Protein AF-A0A1V9Y2M0-F1 (afdb_monomer_lite)

Sequence (210 aa):
MESVFVVHRHSVRAPTYFPERDPFFHCQAYPRGAGYLTTKGIRACEPVVFVRSSESPRCHETAQAILAALFNTQESISPVPVYGPPPGFDTFVSLEGYNKDINIELRKHFQDPVTQPNTLNAKTLGDVMETVKNAMVVPATSEYEAFTFLDGMISNIYEGFSLPDFWTQNERILTEVYQECYTLVIEQYRPYYAGYLLRNMGERMKQVVN

Foldseek 3Di:
DPDDDDDDDQFAFAAQDDPPDDPPRPQVQAPPGHPGHRPVSCVVVPPPDAAEFEQDPVRVVVSQVVVCVVPPDPVDGDDDDYDYDHPQPGQQPHCVVVPDDLLVLLVVQQAPADDDDAPQPDGGLVSVLVVLVVVVVDPDDGSVNSLVVLVVQVVCVVVVHDDDPNCVRGVVSSVVSNVVSVVSVCVSCVVSNVVVVVVVVVVVVVVVVD

pLDDT: mean 81.9, std 13.58, range [27.25, 97.56]

Structure (mmCIF, N/CA/C/O backbone):
data_AF-A0A1V9Y2M0-F1
#
_entry.id   AF-A0A1V9Y2M0-F1
#
loop_
_atom_site.group_PDB
_atom_site.id
_atom_site.type_symbol
_atom_site.label_atom_id
_atom_site.label_alt_id
_atom_site.label_comp_id
_atom_site.label_asym_id
_atom_site.label_entity_id
_atom_site.label_seq_id
_atom_site.pdbx_PDB_ins_code
_atom_site.Cartn_x
_atom_site.Cartn_y
_atom_site.Cartn_z
_atom_site.occupancy
_atom_site.B_iso_or_equiv
_atom_site.auth_seq_id
_atom_site.auth_comp_id
_atom_site.auth_asym_id
_atom_site.auth_atom_id
_atom_site.pdbx_PDB_model_num
ATOM 1 N N . MET A 1 1 ? -5.024 -22.574 -35.630 1.00 43.16 1 MET A N 1
ATOM 2 C CA . MET A 1 1 ? -3.570 -22.438 -35.869 1.00 43.16 1 MET A CA 1
ATOM 3 C C . MET A 1 1 ? -2.910 -22.989 -34.616 1.00 43.16 1 MET A C 1
ATOM 5 O O . MET A 1 1 ? -3.151 -22.426 -33.562 1.00 43.16 1 MET A O 1
ATOM 9 N N . GLU A 1 2 ? -2.254 -24.150 -34.696 1.00 32.47 2 GLU A N 1
ATOM 10 C CA . GLU A 1 2 ? -2.088 -25.062 -33.539 1.00 32.47 2 GLU A CA 1
ATOM 11 C C . GLU A 1 2 ? -0.709 -25.032 -32.852 1.00 32.47 2 GLU A C 1
ATOM 13 O O . GLU A 1 2 ? -0.486 -25.777 -31.909 1.00 32.47 2 GLU A O 1
ATOM 18 N N . SER A 1 3 ? 0.229 -24.184 -33.278 1.00 28.05 3 SER A N 1
ATOM 19 C CA . SER A 1 3 ? 1.383 -23.734 -32.468 1.00 28.05 3 SER A CA 1
ATOM 20 C C . SER A 1 3 ? 2.300 -22.830 -33.293 1.00 28.05 3 SER A C 1
ATOM 22 O O . SER A 1 3 ? 2.361 -22.935 -34.519 1.00 28.05 3 SER A O 1
ATOM 24 N N . VAL A 1 4 ? 3.029 -21.940 -32.611 1.00 31.36 4 VAL A N 1
ATOM 25 C CA . VAL A 1 4 ? 4.135 -21.160 -33.181 1.00 31.36 4 VAL A CA 1
ATOM 26 C C . VAL A 1 4 ? 5.331 -21.265 -32.242 1.00 31.36 4 VAL A C 1
ATOM 28 O O . VAL A 1 4 ? 5.239 -20.930 -31.065 1.00 31.36 4 VAL A O 1
ATOM 31 N N . PHE A 1 5 ? 6.466 -21.694 -32.787 1.00 27.25 5 PHE A N 1
ATOM 32 C CA . PHE A 1 5 ? 7.759 -21.662 -32.114 1.00 27.25 5 PHE A CA 1
ATOM 33 C C . PHE A 1 5 ? 8.571 -20.494 -32.668 1.00 27.25 5 PHE A C 1
ATOM 35 O O . PHE A 1 5 ? 8.751 -20.385 -33.881 1.00 27.25 5 PHE A O 1
ATOM 42 N N . VAL A 1 6 ? 9.079 -19.630 -31.787 1.00 34.84 6 VAL A N 1
ATOM 43 C CA . VAL A 1 6 ? 9.947 -18.512 -32.175 1.00 34.84 6 VAL A CA 1
ATOM 44 C C . VAL A 1 6 ? 11.357 -18.780 -31.671 1.00 34.84 6 VAL A C 1
ATOM 46 O O . VAL A 1 6 ? 11.629 -18.732 -30.475 1.00 34.84 6 VAL A O 1
ATOM 49 N N . VAL A 1 7 ? 12.269 -19.037 -32.606 1.00 35.22 7 VAL A N 1
ATOM 50 C CA . VAL A 1 7 ? 13.711 -19.061 -32.354 1.00 35.22 7 VAL A CA 1
ATOM 51 C C . VAL A 1 7 ? 14.273 -17.744 -32.862 1.00 35.22 7 VAL A C 1
ATOM 53 O O . VAL A 1 7 ? 14.176 -17.445 -34.051 1.00 35.22 7 VAL A O 1
ATOM 56 N N . HIS A 1 8 ? 14.867 -16.949 -31.976 1.00 42.47 8 HIS A N 1
ATOM 57 C CA . HIS A 1 8 ? 15.505 -15.697 -32.362 1.00 42.47 8 HIS A CA 1
ATOM 58 C C . HIS A 1 8 ? 16.943 -15.627 -31.852 1.00 42.47 8 HIS A C 1
ATOM 60 O O . HIS A 1 8 ? 17.313 -16.200 -30.828 1.00 42.47 8 HIS A O 1
ATOM 66 N N . ARG A 1 9 ? 17.774 -14.887 -32.585 1.00 45.72 9 ARG A N 1
ATOM 67 C CA . ARG A 1 9 ? 19.123 -14.534 -32.147 1.00 45.72 9 ARG A CA 1
ATOM 68 C C . ARG A 1 9 ? 19.040 -13.372 -31.156 1.00 45.72 9 ARG A C 1
ATOM 70 O O . ARG A 1 9 ? 18.113 -12.564 -31.211 1.00 45.72 9 ARG A O 1
ATOM 77 N N . HIS A 1 10 ? 20.024 -13.260 -30.267 1.00 55.25 10 HIS A N 1
ATOM 78 C CA . HIS A 1 10 ? 20.210 -12.050 -29.467 1.00 55.25 10 HIS A CA 1
ATOM 79 C C . HIS A 1 10 ? 20.270 -10.805 -30.380 1.00 55.25 10 HIS A C 1
ATOM 81 O O . HIS A 1 10 ? 20.791 -10.866 -31.499 1.00 55.25 10 HIS A O 1
ATOM 87 N N . SER A 1 11 ? 19.777 -9.665 -29.901 1.00 74.75 11 SER A N 1
ATOM 88 C CA . SER A 1 11 ? 19.854 -8.399 -30.638 1.00 74.75 11 SER A CA 1
ATOM 89 C C . SER A 1 11 ? 21.273 -7.809 -30.620 1.00 74.75 11 SER A C 1
ATOM 91 O O . SER A 1 11 ? 22.252 -8.475 -30.258 1.00 74.75 11 SER A O 1
ATOM 93 N N . VAL A 1 12 ? 21.407 -6.568 -31.085 1.00 87.94 12 VAL A N 1
ATOM 94 C CA . VAL A 1 12 ? 22.683 -5.875 -31.263 1.00 87.94 12 VAL A CA 1
ATOM 95 C C . VAL A 1 12 ? 23.426 -5.783 -29.931 1.00 87.94 12 VAL A C 1
ATOM 97 O O . VAL A 1 12 ? 22.951 -5.199 -28.959 1.00 87.94 12 VAL A O 1
ATOM 100 N N . ARG A 1 13 ? 24.641 -6.317 -29.903 1.00 88.88 13 ARG A N 1
ATOM 101 C CA . ARG A 1 13 ? 25.528 -6.311 -28.739 1.00 88.88 13 ARG A CA 1
ATOM 102 C C . ARG A 1 13 ? 26.862 -5.667 -29.068 1.00 88.88 13 ARG A C 1
ATOM 104 O O . ARG A 1 13 ? 27.227 -5.567 -30.238 1.00 88.88 13 ARG A O 1
ATOM 111 N N . ALA A 1 14 ? 27.564 -5.232 -28.032 1.00 91.00 14 ALA A N 1
ATOM 112 C CA . ALA A 1 14 ? 28.952 -4.827 -28.130 1.00 91.00 14 ALA A CA 1
ATOM 113 C C . ALA A 1 14 ? 29.817 -6.011 -28.613 1.00 91.00 14 ALA A C 1
ATOM 115 O O . ALA A 1 14 ? 29.468 -7.173 -28.348 1.00 91.00 14 ALA A O 1
ATOM 116 N N . PRO A 1 15 ? 30.953 -5.747 -29.286 1.00 91.50 15 PRO A N 1
ATOM 117 C CA . PRO A 1 15 ? 31.957 -6.767 -29.588 1.00 91.50 15 PRO A CA 1
ATOM 118 C C . PRO A 1 15 ? 32.305 -7.605 -28.350 1.00 91.50 15 PRO A C 1
ATOM 120 O O . PRO A 1 15 ? 32.326 -7.086 -27.238 1.00 91.50 15 PRO A O 1
ATOM 123 N N . THR A 1 16 ? 32.564 -8.906 -28.514 1.00 91.44 16 THR A N 1
ATOM 124 C CA . THR A 1 16 ? 32.974 -9.799 -27.402 1.00 91.44 16 THR A CA 1
ATOM 125 C C . THR A 1 16 ? 34.366 -9.500 -26.868 1.00 91.44 16 THR A C 1
ATOM 127 O O . THR A 1 16 ? 34.709 -9.955 -25.785 1.00 91.44 16 THR A O 1
ATOM 130 N N . TYR A 1 17 ? 35.170 -8.786 -27.645 1.00 91.00 17 TYR A N 1
ATOM 131 C CA . TYR A 1 17 ? 36.561 -8.496 -27.360 1.00 91.00 17 TYR A CA 1
ATOM 132 C C . TYR A 1 17 ? 36.911 -7.131 -27.954 1.00 91.00 17 TYR A C 1
ATOM 134 O O . TYR A 1 17 ? 36.464 -6.805 -29.056 1.00 91.00 17 TYR A O 1
ATOM 142 N N . PHE A 1 18 ? 37.702 -6.355 -27.216 1.00 86.31 18 PHE A N 1
ATOM 143 C CA . PHE A 1 18 ? 38.261 -5.080 -27.651 1.00 86.31 18 PHE A CA 1
ATOM 144 C C . PHE A 1 18 ? 39.791 -5.204 -27.625 1.00 86.31 18 PHE A C 1
ATOM 146 O O . PHE A 1 18 ? 40.343 -5.393 -26.540 1.00 86.31 18 PHE A O 1
ATOM 153 N N . PRO A 1 19 ? 40.492 -5.127 -28.769 1.00 88.81 19 PRO A N 1
ATOM 154 C CA . PRO A 1 19 ? 41.951 -5.146 -28.774 1.00 88.81 19 PRO A CA 1
ATOM 155 C C . PRO A 1 19 ? 42.511 -3.872 -28.126 1.00 88.81 19 PRO A C 1
ATOM 157 O O . PRO A 1 19 ? 42.051 -2.773 -28.425 1.00 88.81 19 PRO A O 1
ATOM 160 N N . GLU A 1 20 ? 43.537 -4.001 -27.279 1.00 79.75 20 GLU A N 1
ATOM 161 C CA . GLU A 1 20 ? 44.074 -2.906 -26.444 1.00 79.75 20 GLU A CA 1
ATOM 162 C C . GLU A 1 20 ? 44.632 -1.696 -27.223 1.00 79.75 20 GLU A C 1
ATOM 164 O O . GLU A 1 20 ? 44.930 -0.664 -26.625 1.00 79.75 20 GLU A O 1
ATOM 169 N N . ARG A 1 21 ? 44.807 -1.801 -28.548 1.00 82.94 21 ARG A N 1
ATOM 170 C CA . ARG A 1 21 ? 45.421 -0.760 -29.395 1.00 82.94 21 ARG A CA 1
ATOM 171 C C . ARG A 1 21 ? 44.726 -0.555 -30.742 1.00 82.94 21 ARG A C 1
ATOM 173 O O . ARG A 1 21 ? 45.332 -0.003 -31.657 1.00 82.94 21 ARG A O 1
ATOM 180 N N . ASP A 1 22 ? 43.489 -1.018 -30.892 1.00 75.06 22 ASP A N 1
ATOM 181 C CA . ASP A 1 22 ? 42.769 -0.864 -32.156 1.00 75.06 22 ASP A CA 1
ATOM 182 C C . ASP A 1 22 ? 42.054 0.502 -32.224 1.00 75.06 22 ASP A C 1
ATOM 184 O O . ASP A 1 22 ? 41.227 0.796 -31.355 1.00 75.06 22 ASP A O 1
ATOM 188 N N . PRO A 1 23 ? 42.344 1.354 -33.228 1.00 81.81 23 PRO A N 1
ATOM 189 C CA . PRO A 1 23 ? 41.771 2.698 -33.313 1.00 81.81 23 PRO A CA 1
ATOM 190 C C . PRO A 1 23 ? 40.299 2.719 -33.760 1.00 81.81 23 PRO A C 1
ATOM 192 O O . PRO A 1 23 ? 39.659 3.767 -33.690 1.00 81.81 23 PRO A O 1
ATOM 195 N N . PHE A 1 24 ? 39.752 1.593 -34.221 1.00 81.88 24 PHE A N 1
ATOM 196 C CA . PHE A 1 24 ? 38.393 1.484 -34.754 1.00 81.88 24 PHE A CA 1
ATOM 197 C C . PHE A 1 24 ? 37.385 0.958 -33.724 1.00 81.88 24 PHE A C 1
ATOM 199 O O . PHE A 1 24 ? 36.175 1.128 -33.889 1.00 81.88 24 PHE A O 1
ATOM 206 N N . PHE A 1 25 ? 37.850 0.336 -32.638 1.00 77.88 25 PHE A N 1
ATOM 207 C CA . PHE A 1 25 ? 36.978 -0.190 -31.592 1.00 77.88 25 PHE A CA 1
ATOM 208 C C . PHE A 1 25 ? 36.756 0.826 -30.466 1.00 77.88 25 PHE A C 1
ATOM 210 O O . PHE A 1 25 ? 37.535 0.954 -29.526 1.00 77.88 25 PHE A O 1
ATOM 217 N N . HIS A 1 26 ? 35.621 1.523 -30.527 1.00 81.56 26 HIS A N 1
ATOM 218 C CA . HIS A 1 26 ? 35.217 2.510 -29.523 1.00 81.56 26 HIS A CA 1
ATOM 219 C C . HIS A 1 26 ? 34.678 1.850 -28.243 1.00 81.56 26 HIS A C 1
ATOM 221 O O . HIS A 1 26 ? 33.476 1.874 -27.985 1.00 81.56 26 HIS A O 1
ATOM 227 N N . CYS A 1 27 ? 35.549 1.256 -27.424 1.00 79.81 27 CYS A N 1
ATOM 228 C CA . CYS A 1 27 ? 35.156 0.584 -26.176 1.00 79.81 27 CYS A CA 1
ATOM 229 C C . CYS A 1 27 ? 34.327 1.490 -25.241 1.00 79.81 27 CYS A C 1
ATOM 231 O O . CYS A 1 27 ? 33.348 1.038 -24.650 1.00 79.81 27 CYS A O 1
ATOM 233 N N . GLN A 1 28 ? 34.639 2.789 -25.199 1.00 82.56 28 GLN A N 1
ATOM 234 C CA . GLN A 1 28 ? 33.920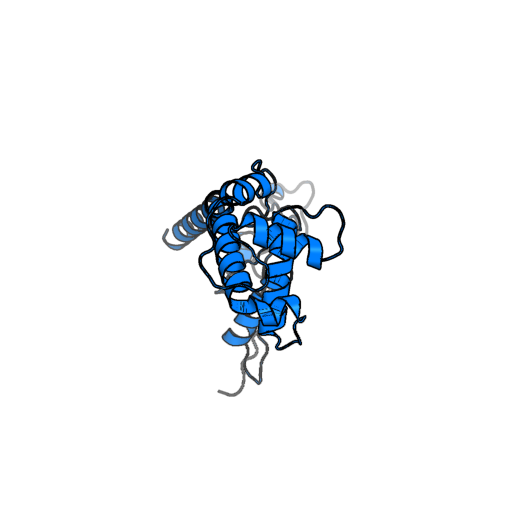 3.798 -24.409 1.00 82.56 28 GLN A CA 1
ATOM 235 C C . GLN A 1 28 ? 32.474 4.036 -24.878 1.00 82.56 28 GLN A C 1
ATOM 237 O O . GLN A 1 28 ? 31.640 4.477 -24.092 1.00 82.56 28 GLN A O 1
ATOM 242 N N . ALA A 1 29 ? 32.145 3.713 -26.134 1.00 81.88 29 ALA A N 1
ATOM 243 C CA . ALA A 1 29 ? 30.786 3.834 -26.665 1.00 81.88 29 ALA A CA 1
ATOM 244 C C . ALA A 1 29 ? 29.847 2.711 -26.176 1.00 81.88 29 ALA A C 1
ATOM 246 O O . ALA A 1 29 ? 28.642 2.754 -26.430 1.00 81.88 29 ALA A O 1
ATOM 247 N N . TYR A 1 30 ? 30.379 1.707 -25.469 1.00 83.81 30 TYR A N 1
ATOM 248 C CA . TYR A 1 30 ? 29.635 0.570 -24.933 1.00 83.81 30 TYR A CA 1
ATOM 249 C C . TYR A 1 30 ? 29.707 0.566 -23.399 1.00 83.81 30 TYR A C 1
ATOM 251 O O . TYR A 1 30 ? 30.482 -0.196 -22.823 1.00 83.81 30 TYR A O 1
ATOM 259 N N . PRO A 1 31 ? 28.878 1.365 -22.701 1.00 79.00 31 PRO A N 1
ATOM 260 C CA . PRO A 1 31 ? 28.984 1.566 -21.249 1.00 79.00 31 PRO A CA 1
ATOM 261 C C . PRO A 1 31 ? 28.745 0.296 -20.419 1.00 79.00 31 PRO A C 1
ATOM 263 O O . PRO A 1 31 ? 29.099 0.244 -19.248 1.00 79.00 31 PRO A O 1
ATOM 266 N N . ARG A 1 32 ? 28.153 -0.744 -21.021 1.00 78.12 32 ARG A N 1
ATOM 267 C CA . ARG A 1 32 ? 27.930 -2.055 -20.391 1.00 78.12 32 ARG A CA 1
ATOM 268 C C . ARG A 1 32 ? 29.083 -3.041 -20.602 1.00 78.12 32 ARG A C 1
ATOM 270 O O . ARG A 1 32 ? 29.058 -4.116 -20.019 1.00 78.12 32 ARG A O 1
ATOM 277 N N . GLY A 1 33 ? 30.070 -2.697 -21.428 1.00 84.25 33 GLY A N 1
ATOM 278 C CA . GLY A 1 33 ? 31.228 -3.538 -21.716 1.00 84.25 33 GLY A CA 1
ATOM 279 C C . GLY A 1 33 ? 31.021 -4.568 -22.830 1.00 84.25 33 GLY A C 1
ATOM 280 O O . GLY A 1 33 ? 29.974 -4.642 -23.480 1.00 84.25 33 GLY A O 1
ATOM 281 N N . ALA A 1 34 ? 32.076 -5.349 -23.071 1.00 88.31 34 ALA A N 1
ATOM 282 C CA . ALA A 1 34 ? 32.163 -6.319 -24.157 1.00 88.31 34 ALA A CA 1
ATOM 283 C C . ALA A 1 34 ? 31.086 -7.408 -24.042 1.00 88.31 34 ALA A C 1
ATOM 285 O O . ALA A 1 34 ? 30.793 -7.909 -22.962 1.00 88.31 34 ALA A O 1
ATOM 286 N N . GLY A 1 35 ? 30.496 -7.788 -25.172 1.00 80.81 35 GLY A N 1
ATOM 287 C CA . GLY A 1 35 ? 29.528 -8.878 -25.261 1.00 80.81 35 GLY A CA 1
ATOM 288 C C . GLY A 1 35 ? 28.101 -8.563 -24.794 1.00 80.81 35 GLY A C 1
ATOM 289 O O . GLY A 1 35 ? 27.194 -9.302 -25.176 1.00 80.81 35 GLY A O 1
ATOM 290 N N . TYR A 1 36 ? 27.869 -7.468 -24.065 1.00 84.25 36 TYR A N 1
ATOM 291 C CA . TYR A 1 36 ? 26.537 -7.056 -23.608 1.00 84.25 36 TYR A CA 1
ATOM 292 C C . TYR A 1 36 ? 25.704 -6.387 -24.710 1.00 84.25 36 TYR A C 1
ATOM 294 O O . TYR A 1 36 ? 26.242 -5.757 -25.620 1.00 84.25 36 TYR A O 1
ATOM 302 N N . LEU A 1 37 ? 24.369 -6.477 -24.619 1.00 75.38 37 LEU A N 1
ATOM 303 C CA . LEU A 1 37 ? 23.460 -5.755 -25.520 1.00 75.38 37 LEU A CA 1
ATOM 304 C C . LEU A 1 37 ? 23.704 -4.241 -25.458 1.00 75.38 37 LEU A C 1
ATOM 306 O O . LEU A 1 37 ? 23.806 -3.662 -24.372 1.00 75.38 37 LEU A O 1
ATOM 310 N N . THR A 1 38 ? 23.747 -3.600 -26.627 1.00 84.69 38 THR A N 1
ATOM 311 C CA . THR A 1 38 ? 23.824 -2.135 -26.734 1.00 84.69 38 THR A CA 1
ATOM 312 C C . THR A 1 38 ? 22.475 -1.515 -26.380 1.00 84.69 38 THR A C 1
ATOM 314 O O . THR A 1 38 ? 21.452 -2.192 -26.450 1.00 84.69 38 THR A O 1
ATOM 317 N N . THR A 1 39 ? 22.420 -0.215 -26.082 1.00 77.12 39 THR A N 1
ATOM 318 C CA . THR A 1 39 ? 21.141 0.497 -25.887 1.00 77.12 39 THR A CA 1
ATOM 319 C C . THR A 1 39 ? 20.201 0.321 -27.083 1.00 77.12 39 THR A C 1
ATOM 321 O O . THR A 1 39 ? 19.005 0.105 -26.911 1.00 77.12 39 THR A O 1
ATOM 324 N N . LYS A 1 40 ? 20.748 0.333 -28.306 1.00 78.88 40 LYS A N 1
ATOM 325 C CA . LYS A 1 40 ? 19.988 0.060 -29.532 1.00 78.88 40 LYS A CA 1
ATOM 326 C C . LYS A 1 40 ? 19.492 -1.387 -29.585 1.00 78.88 40 LYS A C 1
ATOM 328 O O . LYS A 1 40 ? 18.365 -1.622 -30.000 1.00 78.88 40 LYS A O 1
ATOM 333 N N . GLY A 1 41 ? 20.311 -2.344 -29.152 1.00 77.25 41 GLY A N 1
ATOM 334 C CA . GLY A 1 41 ? 19.936 -3.753 -29.103 1.00 77.25 41 GLY A CA 1
ATOM 335 C C . GLY A 1 41 ? 18.853 -4.054 -28.075 1.00 77.25 41 GLY A C 1
ATOM 336 O O . GLY A 1 41 ? 17.937 -4.808 -28.375 1.00 77.25 41 GLY A O 1
ATOM 337 N N . ILE A 1 42 ? 18.926 -3.417 -26.904 1.00 70.38 42 ILE A N 1
ATOM 338 C CA . ILE A 1 42 ? 17.890 -3.486 -25.869 1.00 70.38 42 ILE A CA 1
ATOM 339 C C . ILE A 1 42 ? 16.584 -2.916 -26.411 1.00 70.38 42 ILE A C 1
ATOM 341 O O . ILE A 1 42 ? 15.590 -3.612 -26.343 1.00 70.38 42 ILE A O 1
ATOM 345 N N . ARG A 1 43 ? 16.595 -1.723 -27.025 1.00 69.31 43 ARG A N 1
ATOM 346 C CA . ARG A 1 43 ? 15.397 -1.112 -27.634 1.00 69.31 43 ARG A CA 1
ATOM 347 C C . ARG A 1 43 ? 14.800 -1.947 -28.762 1.00 69.31 43 ARG A C 1
ATOM 349 O O . ARG A 1 43 ? 13.592 -2.042 -28.886 1.00 69.31 43 ARG A O 1
ATOM 356 N N . ALA A 1 44 ? 15.638 -2.586 -29.571 1.00 63.50 44 ALA A N 1
ATOM 357 C CA . ALA A 1 44 ? 15.177 -3.507 -30.609 1.00 63.50 44 ALA A CA 1
ATOM 358 C C . ALA A 1 44 ? 14.638 -4.837 -30.042 1.00 63.50 44 ALA A C 1
ATOM 360 O O . ALA A 1 44 ? 13.960 -5.572 -30.751 1.00 63.50 44 ALA A O 1
ATOM 361 N N . CYS A 1 45 ? 14.958 -5.144 -28.783 1.00 58.75 45 CYS A N 1
ATOM 362 C CA . CYS A 1 45 ? 14.403 -6.246 -28.004 1.00 58.75 45 CYS A CA 1
ATOM 363 C C . CYS A 1 45 ? 13.355 -5.779 -26.993 1.00 58.75 45 CYS A C 1
ATOM 365 O O . CYS A 1 45 ? 12.907 -6.621 -26.214 1.00 58.75 45 CYS A O 1
ATOM 367 N N . GLU A 1 46 ? 13.023 -4.480 -26.932 1.00 55.78 46 GLU A N 1
ATOM 368 C CA . GLU A 1 46 ? 12.087 -3.990 -25.929 1.00 55.78 46 GLU A CA 1
ATOM 369 C C . GLU A 1 46 ? 10.784 -4.755 -26.161 1.00 55.78 46 GLU A C 1
ATOM 371 O O . GLU A 1 46 ? 10.259 -4.740 -27.281 1.00 55.78 46 GLU A O 1
ATOM 376 N N . PRO A 1 47 ? 10.294 -5.497 -25.154 1.00 54.31 47 PRO A N 1
ATOM 377 C CA . PRO A 1 47 ? 8.990 -6.112 -25.267 1.00 54.31 47 PRO A CA 1
ATOM 378 C C . PRO A 1 47 ? 7.977 -5.011 -25.585 1.00 54.31 47 PRO A C 1
ATOM 380 O O . PRO A 1 47 ? 8.115 -3.877 -25.126 1.00 54.31 47 PRO A O 1
ATOM 383 N N . VAL A 1 48 ? 6.915 -5.359 -26.314 1.00 62.25 48 VAL A N 1
ATOM 384 C CA . VAL A 1 48 ? 5.748 -4.482 -26.543 1.00 62.25 48 VAL A CA 1
ATOM 385 C C . VAL A 1 48 ? 5.199 -3.913 -25.214 1.00 62.25 48 VAL A C 1
ATOM 387 O O . VAL A 1 48 ? 4.473 -2.924 -25.205 1.00 62.25 48 VAL A O 1
ATOM 390 N N . VAL A 1 49 ? 5.581 -4.514 -24.079 1.00 67.69 49 VAL A N 1
ATOM 391 C CA . VAL A 1 49 ? 5.121 -4.209 -22.728 1.00 67.69 49 VAL A CA 1
ATOM 392 C C . VAL A 1 49 ? 6.310 -4.046 -21.775 1.00 67.69 49 VAL A C 1
ATOM 394 O O . VAL A 1 49 ? 7.033 -5.001 -21.504 1.00 67.69 49 VAL A O 1
ATOM 397 N N . PHE A 1 50 ? 6.482 -2.845 -21.219 1.00 76.38 50 PHE A N 1
ATOM 398 C CA . PHE A 1 50 ? 7.397 -2.578 -20.105 1.00 76.38 50 PHE A CA 1
ATOM 399 C C . PHE A 1 50 ? 6.617 -2.566 -18.787 1.00 76.38 50 PHE A C 1
ATOM 401 O O . PHE A 1 50 ? 5.639 -1.827 -18.669 1.00 76.38 50 PHE A O 1
ATOM 408 N N . VAL A 1 51 ? 7.068 -3.337 -17.791 1.00 81.94 51 VAL A N 1
ATOM 409 C CA . VAL A 1 51 ? 6.403 -3.423 -16.483 1.00 81.94 51 VAL A CA 1
ATOM 410 C C . VAL A 1 51 ? 7.372 -3.119 -15.357 1.00 81.94 51 VAL A C 1
ATOM 412 O O . VAL A 1 51 ? 8.440 -3.720 -15.251 1.00 81.94 51 VAL A O 1
ATOM 415 N N . ARG A 1 52 ? 6.965 -2.208 -14.476 1.00 84.06 52 ARG A N 1
ATOM 416 C CA . ARG A 1 52 ? 7.716 -1.817 -13.289 1.00 84.06 52 ARG A CA 1
ATOM 417 C C . ARG A 1 52 ? 6.852 -2.000 -12.046 1.00 84.06 52 ARG A C 1
ATOM 419 O O . ARG A 1 52 ? 5.745 -1.477 -11.994 1.00 84.06 52 ARG A O 1
ATOM 426 N N . SER A 1 53 ? 7.381 -2.697 -11.049 1.00 83.94 53 SER A N 1
ATOM 427 C CA . SER A 1 53 ? 6.813 -2.810 -9.704 1.00 83.94 53 SER A CA 1
ATOM 428 C C . SER A 1 53 ? 7.595 -1.935 -8.726 1.00 83.94 53 SER A C 1
ATOM 430 O O . SER A 1 53 ? 8.721 -1.515 -9.012 1.00 83.94 53 SER A O 1
ATOM 432 N N . SER A 1 54 ? 7.003 -1.677 -7.561 1.00 82.31 54 SER A N 1
ATOM 433 C CA . SER A 1 54 ? 7.775 -1.219 -6.414 1.00 82.31 54 SER A CA 1
ATOM 434 C C . SER A 1 54 ? 8.702 -2.314 -5.871 1.00 82.31 54 SER A C 1
ATOM 436 O O . SER A 1 54 ? 8.601 -3.478 -6.272 1.00 82.31 54 SER A O 1
ATOM 438 N N . GLU A 1 55 ? 9.583 -1.945 -4.941 1.00 80.75 55 GLU A N 1
ATOM 439 C CA . GLU A 1 55 ? 10.461 -2.869 -4.201 1.00 80.75 55 GLU A CA 1
ATOM 440 C C . GLU A 1 55 ? 9.718 -3.849 -3.270 1.00 80.75 55 GLU A C 1
ATOM 442 O O . GLU A 1 55 ? 10.306 -4.818 -2.795 1.00 80.75 55 GLU A O 1
ATOM 447 N N . SER A 1 56 ? 8.428 -3.620 -2.993 1.00 78.38 56 SER A N 1
ATOM 448 C CA . SER A 1 56 ? 7.640 -4.491 -2.114 1.00 78.38 56 SER A CA 1
ATOM 449 C C . SER A 1 56 ? 7.291 -5.822 -2.806 1.00 78.38 56 SER A C 1
ATOM 451 O O . SER A 1 56 ? 6.645 -5.784 -3.859 1.00 78.38 56 SER A O 1
ATOM 453 N N . PRO A 1 57 ? 7.591 -6.996 -2.203 1.00 84.06 57 PRO A N 1
ATOM 454 C CA . PRO A 1 57 ? 7.303 -8.307 -2.801 1.00 84.06 57 PRO A CA 1
ATOM 455 C C . PRO A 1 57 ? 5.842 -8.485 -3.229 1.00 84.06 57 PRO A C 1
ATOM 457 O O . PRO A 1 57 ? 5.580 -8.867 -4.365 1.00 84.06 57 PRO A O 1
ATOM 460 N N . ARG A 1 58 ? 4.889 -8.070 -2.380 1.00 80.75 58 ARG A N 1
ATOM 461 C CA . ARG A 1 58 ? 3.444 -8.116 -2.679 1.00 80.75 58 ARG A CA 1
ATOM 462 C C . ARG A 1 58 ? 3.064 -7.399 -3.978 1.00 80.75 58 ARG A C 1
ATOM 464 O O . ARG A 1 58 ? 2.212 -7.869 -4.724 1.00 80.75 58 ARG A O 1
ATOM 471 N N . CYS A 1 59 ? 3.706 -6.268 -4.279 1.00 79.75 59 CYS A N 1
ATOM 472 C CA . CYS A 1 59 ? 3.457 -5.524 -5.512 1.00 79.75 59 CYS A CA 1
ATOM 473 C C . CYS A 1 59 ? 4.043 -6.257 -6.723 1.00 79.75 59 CYS A C 1
ATOM 475 O O . CYS A 1 59 ? 3.419 -6.284 -7.782 1.00 79.75 59 CYS A O 1
ATOM 477 N N . HIS A 1 60 ? 5.207 -6.886 -6.550 1.00 79.12 60 HIS A N 1
ATOM 478 C CA . HIS A 1 60 ? 5.862 -7.654 -7.601 1.00 79.12 60 HIS A CA 1
ATOM 479 C C . HIS A 1 60 ? 5.045 -8.896 -7.971 1.00 79.12 60 HIS A C 1
ATOM 481 O O . HIS A 1 60 ? 4.772 -9.124 -9.147 1.00 79.12 60 HIS A O 1
ATOM 487 N N . GLU A 1 61 ? 4.595 -9.652 -6.972 1.00 78.38 61 GLU A N 1
ATOM 488 C CA . GLU A 1 61 ? 3.736 -10.828 -7.144 1.00 78.38 61 GLU A CA 1
ATOM 489 C C . GLU A 1 61 ? 2.390 -10.454 -7.771 1.00 78.38 61 GLU A C 1
ATOM 491 O O . GLU A 1 61 ? 1.949 -11.098 -8.722 1.00 78.38 61 GLU A O 1
ATOM 496 N N . THR A 1 62 ? 1.778 -9.353 -7.322 1.00 76.06 62 THR A N 1
ATOM 497 C CA . THR A 1 62 ? 0.533 -8.837 -7.915 1.00 76.06 62 THR A CA 1
ATOM 498 C C . THR A 1 62 ? 0.729 -8.480 -9.390 1.00 76.06 62 THR A C 1
ATOM 500 O O . THR A 1 62 ? -0.082 -8.861 -10.234 1.00 76.06 62 THR A O 1
ATOM 503 N N . ALA A 1 63 ? 1.819 -7.786 -9.736 1.00 76.94 63 ALA A N 1
ATOM 504 C CA . ALA A 1 63 ? 2.130 -7.452 -11.124 1.00 76.94 63 ALA A CA 1
ATOM 505 C C . ALA A 1 63 ? 2.326 -8.715 -11.975 1.00 76.94 63 ALA A C 1
ATOM 507 O O . ALA A 1 63 ? 1.788 -8.798 -13.077 1.00 76.94 63 ALA A O 1
ATOM 508 N N . GLN A 1 64 ? 3.034 -9.723 -11.459 1.00 81.69 64 GLN A N 1
ATOM 509 C CA . GLN A 1 64 ? 3.187 -11.006 -12.143 1.00 81.69 64 GLN A CA 1
ATOM 510 C C . GLN A 1 64 ? 1.847 -11.726 -12.338 1.00 81.69 64 GLN A C 1
ATOM 512 O O . GLN A 1 64 ? 1.601 -12.233 -13.429 1.00 81.69 64 GLN A O 1
ATOM 517 N N . ALA A 1 65 ? 0.965 -11.733 -11.335 1.00 75.25 65 ALA A N 1
ATOM 518 C CA . ALA A 1 65 ? -0.359 -12.346 -11.434 1.00 75.25 65 ALA A CA 1
ATOM 519 C C . ALA A 1 65 ? -1.227 -11.670 -12.510 1.00 75.25 65 ALA A C 1
ATOM 521 O O . ALA A 1 65 ? -1.860 -12.351 -13.317 1.00 75.25 65 ALA A O 1
ATOM 522 N N . ILE A 1 66 ? -1.196 -10.334 -12.587 1.00 75.88 66 ILE A N 1
ATOM 523 C CA . ILE A 1 66 ? -1.882 -9.570 -13.640 1.00 75.88 66 ILE A CA 1
ATOM 524 C C . ILE A 1 66 ? -1.323 -9.932 -15.023 1.00 75.88 66 ILE A C 1
ATOM 526 O O . ILE A 1 66 ? -2.085 -10.192 -15.950 1.00 75.88 66 ILE A O 1
ATOM 530 N N . LEU A 1 67 ? 0.002 -9.986 -15.179 1.00 81.50 67 LEU A N 1
ATOM 531 C CA . LEU A 1 67 ? 0.629 -10.336 -16.458 1.00 81.50 67 LEU A CA 1
ATOM 532 C C . LEU A 1 67 ? 0.350 -11.781 -16.858 1.00 81.50 67 LEU A C 1
ATOM 534 O O . LEU A 1 67 ? 0.106 -12.046 -18.031 1.00 81.50 67 LEU A O 1
ATOM 538 N N . ALA A 1 68 ? 0.334 -12.699 -15.895 1.00 82.06 68 ALA A N 1
ATOM 539 C CA . ALA A 1 68 ? -0.066 -14.073 -16.134 1.00 82.06 68 ALA A CA 1
ATOM 540 C C . ALA A 1 68 ? -1.501 -14.130 -16.674 1.00 82.06 68 ALA A C 1
ATOM 542 O O . ALA A 1 68 ? -1.738 -14.800 -17.671 1.00 82.06 68 ALA A O 1
ATOM 543 N N . ALA A 1 69 ? -2.437 -13.376 -16.095 1.00 78.25 69 ALA A N 1
ATOM 544 C CA . ALA A 1 69 ? -3.811 -13.317 -16.593 1.00 78.25 69 ALA A CA 1
ATOM 545 C C . ALA A 1 69 ? -3.929 -12.700 -18.003 1.00 78.25 69 ALA A C 1
ATOM 547 O O . ALA A 1 69 ? -4.819 -13.077 -18.761 1.00 78.25 69 ALA A O 1
ATOM 548 N N . LEU A 1 70 ? -3.050 -11.758 -18.360 1.00 78.19 70 LEU A N 1
ATOM 549 C CA . LEU A 1 70 ? -3.080 -11.069 -19.655 1.00 78.19 70 LEU A CA 1
ATOM 550 C C . LEU A 1 70 ? -2.385 -11.839 -20.785 1.00 78.19 70 LEU A C 1
ATOM 552 O O . LEU A 1 70 ? -2.818 -11.752 -21.933 1.00 78.19 70 LEU A O 1
ATOM 556 N N . PHE A 1 71 ? -1.291 -12.540 -20.482 1.00 81.69 71 PHE A N 1
ATOM 557 C CA . PHE A 1 71 ? -0.397 -13.122 -21.490 1.00 81.69 71 PHE A CA 1
ATOM 558 C C . PHE A 1 71 ? -0.329 -14.647 -21.459 1.00 81.69 71 PHE A C 1
ATOM 560 O O . PHE A 1 71 ? 0.120 -15.245 -22.441 1.00 81.69 71 PHE A O 1
ATOM 567 N N . ASN A 1 72 ? -0.759 -15.291 -20.371 1.00 83.38 72 ASN A N 1
ATOM 568 C CA . ASN A 1 72 ? -0.820 -16.746 -20.333 1.00 83.38 72 ASN A CA 1
ATOM 569 C C . ASN A 1 72 ? -2.165 -17.239 -20.857 1.00 83.38 72 ASN A C 1
ATOM 571 O O . ASN A 1 72 ? -3.209 -16.605 -20.713 1.00 83.38 72 ASN A O 1
ATOM 575 N N . THR A 1 73 ? -2.125 -18.430 -21.431 1.00 78.56 73 THR A N 1
ATOM 576 C CA . THR A 1 73 ? -3.311 -19.233 -21.718 1.00 78.56 73 THR A CA 1
ATOM 577 C C . THR A 1 73 ? -3.254 -20.490 -20.853 1.00 78.56 73 THR A C 1
ATOM 579 O O . THR A 1 73 ? -2.243 -20.746 -20.194 1.00 78.56 73 THR A O 1
ATOM 582 N N . GLN A 1 74 ? -4.309 -21.310 -20.859 1.00 78.38 74 GLN A N 1
ATOM 583 C CA . GLN A 1 74 ? -4.267 -22.613 -20.180 1.00 78.38 74 GLN A CA 1
ATOM 584 C C . GLN A 1 74 ? -3.158 -23.534 -20.725 1.00 78.38 74 GLN A C 1
ATOM 586 O O . GLN A 1 74 ? -2.718 -24.439 -20.023 1.00 78.38 74 GLN A O 1
ATOM 591 N N . GLU A 1 75 ? -2.689 -23.290 -21.951 1.00 80.81 75 GLU A N 1
ATOM 592 C CA . GLU A 1 75 ? -1.759 -24.161 -22.674 1.00 80.81 75 GLU A CA 1
ATOM 593 C C . GLU A 1 75 ? -0.341 -23.575 -22.782 1.00 80.81 75 GLU A C 1
ATOM 595 O O . GLU A 1 75 ? 0.599 -24.288 -23.132 1.00 80.81 75 GLU A O 1
ATOM 600 N N . SER A 1 76 ? -0.152 -22.284 -22.480 1.00 78.81 76 SER A N 1
ATOM 601 C CA . SER A 1 76 ? 1.133 -21.601 -22.662 1.00 78.81 76 SER A CA 1
ATOM 602 C C . SER A 1 76 ? 1.405 -20.541 -21.599 1.00 78.81 76 SER A C 1
ATOM 604 O O . SER A 1 76 ? 0.589 -19.640 -21.386 1.00 78.81 76 SER A O 1
ATOM 606 N N . ILE A 1 77 ? 2.608 -20.580 -21.025 1.00 80.25 77 ILE A N 1
ATOM 607 C CA . ILE A 1 77 ? 3.131 -19.533 -20.143 1.00 80.25 77 ILE A CA 1
ATOM 608 C C . ILE A 1 77 ? 4.032 -18.602 -20.960 1.00 80.25 77 ILE A C 1
ATOM 610 O O . ILE A 1 77 ? 5.028 -19.045 -21.532 1.00 80.25 77 ILE A O 1
ATOM 614 N N . SER A 1 78 ? 3.699 -17.313 -20.980 1.00 81.31 78 SER A N 1
ATOM 615 C CA . SER A 1 78 ? 4.492 -16.251 -21.599 1.00 81.31 78 SER A CA 1
ATOM 616 C C . SER A 1 78 ? 5.064 -15.351 -20.504 1.00 81.31 78 SER A C 1
ATOM 618 O O . SER A 1 78 ? 4.392 -14.416 -20.064 1.00 81.31 78 SER A O 1
ATOM 620 N N . PRO A 1 79 ? 6.288 -15.615 -20.014 1.00 81.38 79 PRO A N 1
ATOM 621 C CA . PRO A 1 79 ? 6.853 -14.822 -18.935 1.00 81.38 79 PRO A CA 1
ATOM 622 C C . PRO A 1 79 ? 7.112 -13.389 -19.409 1.00 81.38 79 PRO A C 1
ATOM 624 O O . PRO A 1 79 ? 7.859 -13.157 -20.361 1.00 81.38 79 PRO A O 1
ATOM 627 N N . VAL A 1 80 ? 6.523 -12.423 -18.706 1.00 83.62 80 VAL A N 1
ATOM 628 C CA . VAL A 1 80 ? 6.798 -10.997 -18.896 1.00 83.62 80 VAL A CA 1
ATOM 629 C C . VAL A 1 80 ? 7.660 -10.513 -17.728 1.00 83.62 80 VAL A C 1
ATOM 631 O O . VAL A 1 80 ? 7.265 -10.686 -16.573 1.00 83.62 80 VAL A O 1
ATOM 634 N N . PRO A 1 81 ? 8.842 -9.926 -17.986 1.00 86.44 81 PRO A N 1
ATOM 635 C CA . PRO A 1 81 ? 9.710 -9.457 -16.917 1.00 86.44 81 PRO A CA 1
ATOM 636 C C . PRO A 1 81 ? 9.080 -8.270 -16.178 1.00 86.44 81 PRO A C 1
ATOM 638 O O . PRO A 1 81 ? 8.640 -7.300 -16.796 1.00 86.44 81 PRO A O 1
ATOM 641 N N . VAL A 1 82 ? 9.099 -8.334 -14.846 1.00 83.69 82 VAL A N 1
ATOM 642 C CA . VAL A 1 82 ? 8.728 -7.226 -13.957 1.00 83.69 82 VAL A CA 1
ATOM 643 C C . VAL A 1 82 ? 10.003 -6.653 -13.355 1.00 83.69 82 VAL A C 1
ATOM 645 O O . VAL A 1 82 ? 10.750 -7.354 -12.676 1.00 83.69 82 VAL A O 1
ATOM 648 N N . TYR A 1 83 ? 10.263 -5.373 -13.595 1.00 85.06 83 TYR A N 1
ATOM 649 C CA . TYR A 1 83 ? 11.436 -4.691 -13.053 1.00 85.06 83 TYR A CA 1
ATOM 650 C C . TYR A 1 83 ? 11.088 -4.011 -11.727 1.00 85.06 83 TYR A C 1
ATOM 652 O O . TYR A 1 83 ? 10.051 -3.363 -11.620 1.00 85.06 83 TYR A O 1
ATOM 660 N N . GLY A 1 84 ? 11.955 -4.122 -10.725 1.00 81.75 84 GLY A N 1
ATOM 661 C CA . GLY A 1 84 ? 11.812 -3.428 -9.444 1.00 81.75 84 GLY A CA 1
ATOM 662 C C . GLY A 1 84 ? 13.159 -2.870 -8.977 1.00 81.75 84 GLY A C 1
ATOM 663 O O . GLY A 1 84 ? 14.194 -3.461 -9.297 1.00 81.75 84 GLY A O 1
ATOM 664 N N . PRO A 1 85 ? 13.178 -1.724 -8.277 1.00 81.44 85 PRO A N 1
ATOM 665 C CA . PRO A 1 85 ? 14.388 -1.237 -7.623 1.00 81.44 85 PRO A CA 1
ATOM 666 C C . PRO A 1 85 ? 14.757 -2.125 -6.415 1.00 81.44 85 PRO A C 1
ATOM 668 O O . PRO A 1 85 ? 13.889 -2.816 -5.878 1.00 81.44 85 PRO A O 1
ATOM 671 N N . PRO A 1 86 ? 16.033 -2.132 -5.985 1.00 79.81 86 PRO A N 1
ATOM 672 C CA . PRO A 1 86 ? 16.427 -2.777 -4.734 1.00 79.81 86 PRO A CA 1
ATOM 673 C C . PRO A 1 86 ? 15.821 -2.053 -3.513 1.00 79.81 86 PRO A C 1
ATOM 675 O O . PRO A 1 86 ? 15.572 -0.851 -3.614 1.00 79.81 86 PRO A O 1
ATOM 678 N N . PRO A 1 87 ? 15.640 -2.743 -2.367 1.00 74.94 87 PRO A N 1
ATOM 679 C CA . PRO A 1 87 ? 15.076 -2.155 -1.149 1.00 74.94 87 PRO A CA 1
ATOM 680 C C . PRO A 1 87 ? 15.787 -0.873 -0.698 1.00 74.94 87 PRO A C 1
ATOM 682 O O . PRO A 1 87 ? 17.016 -0.846 -0.624 1.00 74.94 87 PRO A O 1
ATOM 685 N N . GLY A 1 88 ? 15.016 0.165 -0.385 1.00 75.56 88 GL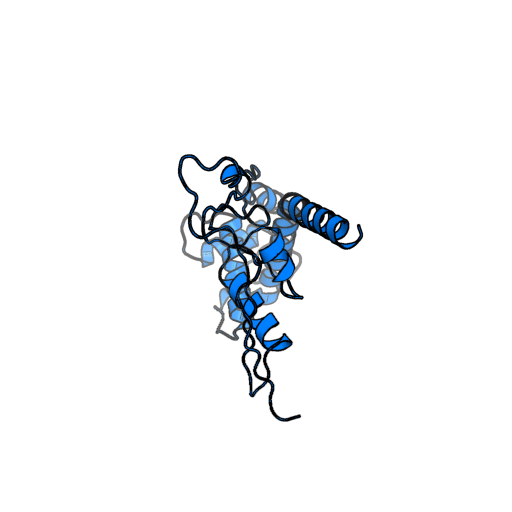Y A N 1
ATOM 686 C CA . GLY A 1 88 ? 15.482 1.509 -0.039 1.00 75.56 88 GLY A CA 1
ATOM 687 C C . GLY A 1 88 ? 15.685 2.429 -1.246 1.00 75.56 88 GLY A C 1
ATOM 688 O O . GLY A 1 88 ? 15.614 3.641 -1.108 1.00 75.56 88 GLY A O 1
ATOM 689 N N . PHE A 1 89 ? 15.855 1.894 -2.457 1.00 79.62 89 PHE A N 1
ATOM 690 C CA . PHE A 1 89 ? 16.149 2.701 -3.649 1.00 79.62 89 PHE A CA 1
ATOM 691 C C . PHE A 1 89 ? 14.899 3.051 -4.464 1.00 79.62 89 PHE A C 1
ATOM 693 O O . PHE A 1 89 ? 14.991 3.659 -5.538 1.00 79.62 89 PHE A O 1
ATOM 700 N N . ASP A 1 90 ? 13.717 2.659 -3.992 1.00 79.44 90 ASP A N 1
ATOM 701 C CA . ASP A 1 90 ? 12.464 2.968 -4.656 1.00 79.44 90 ASP A CA 1
ATOM 702 C C . ASP A 1 90 ? 12.006 4.412 -4.431 1.00 79.44 90 ASP A C 1
ATOM 704 O O . ASP A 1 90 ? 11.239 4.712 -3.523 1.00 79.44 90 ASP A O 1
ATOM 708 N N . THR A 1 91 ? 12.374 5.316 -5.333 1.00 75.75 91 THR A N 1
ATOM 709 C CA . THR A 1 91 ? 11.949 6.728 -5.2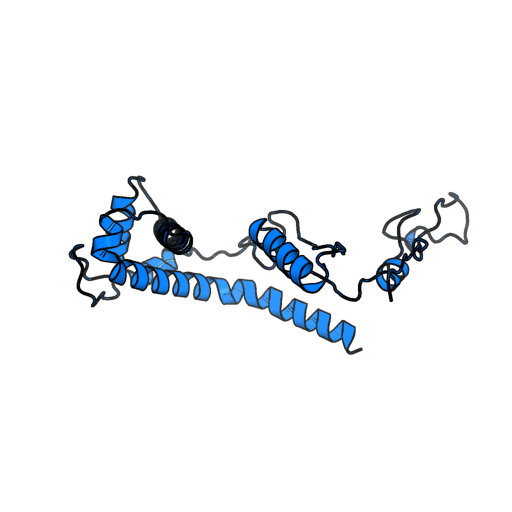61 1.00 75.75 91 THR A CA 1
ATOM 710 C C . THR A 1 91 ? 10.438 6.960 -5.419 1.00 75.75 91 THR A C 1
ATOM 712 O O . THR A 1 91 ? 9.981 8.092 -5.273 1.00 75.75 91 THR A O 1
ATOM 715 N N . PHE A 1 92 ? 9.645 5.925 -5.723 1.00 73.38 92 PHE A N 1
ATOM 716 C CA . PHE A 1 92 ? 8.193 6.029 -5.879 1.00 73.38 92 PHE A CA 1
ATOM 717 C C . PHE A 1 92 ? 7.408 5.618 -4.636 1.00 73.38 92 PHE A C 1
ATOM 719 O O . PHE A 1 92 ? 6.265 6.050 -4.499 1.00 73.38 92 PHE A O 1
ATOM 726 N N . VAL A 1 93 ? 7.979 4.773 -3.771 1.00 71.50 93 VAL A N 1
ATOM 727 C CA . VAL A 1 93 ? 7.301 4.292 -2.550 1.00 71.50 93 VAL A CA 1
ATOM 728 C C . VAL A 1 93 ? 8.166 4.343 -1.290 1.00 71.50 93 VAL A C 1
ATOM 730 O O . VAL A 1 93 ? 7.657 4.067 -0.209 1.00 71.50 93 VAL A O 1
ATOM 733 N N . SER A 1 94 ? 9.452 4.681 -1.395 1.00 72.50 94 SER A N 1
ATOM 734 C CA . SER A 1 94 ? 10.324 4.865 -0.236 1.00 72.50 94 SER A CA 1
ATOM 735 C C . SER A 1 94 ? 9.972 6.162 0.484 1.00 72.50 94 SER A C 1
ATOM 737 O O . SER A 1 94 ? 9.785 7.198 -0.152 1.00 72.50 94 SER A O 1
ATOM 739 N N . LEU A 1 95 ? 9.917 6.113 1.816 1.00 75.00 95 LEU A N 1
ATOM 740 C CA . LEU A 1 95 ? 9.848 7.298 2.679 1.00 75.00 95 LEU A CA 1
ATOM 741 C C . LEU A 1 95 ? 11.235 7.889 2.966 1.00 75.00 95 LEU A C 1
ATOM 743 O O . LEU A 1 95 ? 11.354 8.799 3.784 1.00 75.00 95 LEU A O 1
ATOM 747 N N . GLU A 1 96 ? 12.301 7.385 2.340 1.00 73.31 96 GLU A N 1
ATOM 748 C CA . GLU A 1 96 ? 13.648 7.913 2.546 1.00 73.31 96 GLU A CA 1
ATOM 749 C C . GLU A 1 96 ? 13.717 9.403 2.168 1.00 73.31 96 GLU A C 1
ATOM 751 O O . GLU A 1 96 ? 13.450 9.805 1.039 1.00 73.31 96 GLU A O 1
ATOM 756 N N . GLY A 1 97 ? 14.056 10.256 3.138 1.00 74.00 97 GLY A N 1
ATOM 757 C CA . GLY A 1 97 ? 14.052 11.715 2.976 1.00 74.00 97 GLY A CA 1
ATOM 758 C C . GLY A 1 97 ? 12.684 12.385 3.174 1.00 74.00 97 GLY A C 1
ATOM 759 O O . GLY A 1 97 ? 12.575 13.605 3.027 1.00 74.00 97 GLY A O 1
ATOM 760 N N . TYR A 1 98 ? 11.640 11.630 3.528 1.00 81.94 98 TYR A N 1
ATOM 761 C CA . TYR A 1 98 ? 10.383 12.183 4.019 1.00 81.94 98 TYR A CA 1
ATOM 762 C C . TYR A 1 98 ? 10.511 12.544 5.506 1.00 81.94 98 TYR A C 1
ATOM 764 O O . TYR A 1 98 ? 10.477 11.690 6.384 1.00 81.94 98 TYR A O 1
ATOM 772 N N . ASN A 1 99 ? 10.651 13.838 5.795 1.00 84.75 99 ASN A N 1
ATOM 773 C CA . ASN A 1 99 ? 10.973 14.327 7.143 1.00 84.75 99 ASN A CA 1
ATOM 774 C C . ASN A 1 99 ? 9.747 14.643 8.019 1.00 84.75 99 ASN A C 1
ATOM 776 O O . ASN A 1 99 ? 9.894 15.309 9.044 1.00 84.75 99 ASN A O 1
ATOM 780 N N . LYS A 1 100 ? 8.532 14.248 7.615 1.00 88.38 100 LYS A N 1
ATOM 781 C CA . LYS A 1 100 ? 7.338 14.459 8.446 1.00 88.38 100 LYS A CA 1
ATOM 782 C C . LYS A 1 100 ? 7.005 13.190 9.222 1.00 88.38 100 LYS A C 1
ATOM 784 O O . LYS A 1 100 ? 7.029 12.093 8.673 1.00 88.38 100 LYS A O 1
ATOM 789 N N . ASP A 1 101 ? 6.630 13.371 10.480 1.00 91.56 101 ASP A N 1
ATOM 790 C CA . ASP A 1 101 ? 6.169 12.290 11.343 1.00 91.56 101 ASP A CA 1
ATOM 791 C C . ASP A 1 101 ? 4.656 12.091 11.179 1.00 91.56 101 ASP A C 1
ATOM 793 O O . ASP A 1 101 ? 3.862 13.004 11.422 1.00 91.56 101 ASP A O 1
ATOM 797 N N . ILE A 1 102 ? 4.257 10.894 10.753 1.00 92.69 102 ILE A N 1
ATOM 798 C CA . ILE A 1 102 ? 2.850 10.523 10.583 1.00 92.69 102 ILE A CA 1
ATOM 799 C C . ILE A 1 102 ? 2.097 10.478 11.919 1.00 92.69 102 ILE A C 1
ATOM 801 O O . ILE A 1 102 ? 0.910 10.792 11.960 1.00 92.69 102 ILE A O 1
ATOM 805 N N . ASN A 1 103 ? 2.781 10.183 13.027 1.00 93.88 103 ASN A N 1
ATOM 806 C CA . ASN A 1 103 ? 2.162 10.155 14.351 1.00 93.88 103 ASN A CA 1
ATOM 807 C C . ASN A 1 103 ? 1.675 11.543 14.770 1.00 93.88 103 ASN A C 1
ATOM 809 O O . ASN A 1 103 ? 0.598 11.677 15.347 1.00 93.88 103 ASN A O 1
ATOM 813 N N . ILE A 1 104 ? 2.438 12.589 14.431 1.00 94.00 104 ILE A N 1
ATOM 814 C CA . ILE A 1 104 ? 2.032 13.978 14.676 1.00 94.00 104 ILE A CA 1
ATOM 815 C C . ILE A 1 104 ? 0.771 14.312 13.880 1.00 94.00 104 ILE A C 1
ATOM 817 O O . ILE A 1 104 ? -0.101 14.997 14.405 1.00 94.00 104 ILE A O 1
ATOM 821 N N . GLU A 1 105 ? 0.665 13.838 12.636 1.00 93.94 105 GLU A N 1
ATOM 822 C CA . GLU A 1 105 ? -0.522 14.076 11.813 1.00 93.94 105 GLU A CA 1
ATOM 823 C C . GLU A 1 105 ? -1.753 13.396 12.410 1.00 93.94 105 GLU A C 1
ATOM 825 O O . GLU A 1 105 ? -2.739 14.071 12.684 1.00 93.94 105 GLU A O 1
ATOM 830 N N . LEU A 1 106 ? -1.664 12.098 12.714 1.00 94.94 106 LEU A N 1
ATOM 831 C CA . LEU A 1 106 ? -2.755 11.345 13.339 1.00 94.94 106 LEU A CA 1
ATOM 832 C C . LEU A 1 106 ? -3.191 11.975 14.669 1.00 94.94 106 LEU A C 1
ATOM 834 O O . LEU A 1 106 ? -4.383 12.118 14.932 1.00 94.94 106 LEU A O 1
ATOM 838 N N . ARG A 1 107 ? -2.239 12.430 15.493 1.00 95.12 107 ARG A N 1
ATOM 839 C CA . ARG A 1 107 ? -2.533 13.016 16.808 1.00 95.12 107 ARG A CA 1
ATOM 840 C C . ARG A 1 107 ? -3.304 14.339 16.739 1.00 95.12 107 ARG A C 1
ATOM 842 O O . ARG A 1 107 ? -3.992 14.669 17.701 1.00 95.12 107 ARG A O 1
ATOM 849 N N . LYS A 1 108 ? -3.255 15.088 15.629 1.00 96.50 108 LYS A N 1
ATOM 850 C CA . LYS A 1 108 ? -4.079 16.306 15.461 1.00 96.50 108 LYS A CA 1
ATOM 851 C C . LYS A 1 108 ? -5.576 16.010 15.509 1.00 96.50 108 LYS A C 1
ATOM 853 O O . LYS A 1 108 ? -6.336 16.858 15.961 1.00 96.50 108 LYS A O 1
ATOM 858 N N . HIS A 1 109 ? -5.960 14.808 15.091 1.00 96.50 109 HIS A N 1
ATOM 859 C CA . HIS A 1 109 ? -7.344 14.359 14.979 1.00 96.50 109 HIS A CA 1
ATOM 860 C C . HIS A 1 109 ? -7.840 13.633 16.233 1.00 96.50 109 HIS A C 1
ATOM 862 O O . HIS A 1 109 ? -8.987 13.219 16.311 1.00 96.50 109 HIS A O 1
ATOM 868 N N . PHE A 1 110 ? -7.014 13.496 17.275 1.00 95.94 110 PHE A N 1
ATOM 869 C CA . PHE A 1 110 ? -7.395 12.739 18.473 1.00 95.94 110 PHE A CA 1
ATOM 870 C C . PHE A 1 110 ? -8.581 13.328 19.235 1.00 95.94 110 PHE A C 1
ATOM 872 O O . PHE A 1 110 ? -9.210 12.607 19.999 1.00 95.94 110 PHE A O 1
ATOM 879 N N . GLN A 1 111 ? -8.866 14.619 19.071 1.00 97.50 111 GLN A N 1
ATOM 880 C CA . GLN A 1 111 ? -10.021 15.265 19.698 1.00 97.50 111 GLN A CA 1
ATOM 881 C C . GLN A 1 111 ? -11.260 15.268 18.794 1.00 97.50 111 GLN A C 1
ATOM 883 O O . GLN A 1 111 ? -12.304 15.769 19.214 1.00 97.50 111 GLN A O 1
ATOM 888 N N . ASP A 1 112 ? -11.163 14.711 17.584 1.00 97.06 112 ASP A N 1
ATOM 889 C CA . ASP A 1 112 ? -12.287 14.662 16.659 1.00 97.06 112 ASP A CA 1
ATOM 890 C C . ASP A 1 112 ? -13.373 13.740 17.230 1.00 97.06 112 ASP A C 1
ATOM 892 O O . ASP A 1 112 ? -13.068 12.654 17.744 1.00 97.06 112 ASP A O 1
ATOM 896 N N . PRO A 1 113 ? -14.642 14.187 17.233 1.00 96.38 113 PRO A N 1
ATOM 897 C CA . PRO A 1 113 ? -15.710 13.484 17.917 1.00 96.38 113 PRO A CA 1
ATOM 898 C C . PRO A 1 113 ? -16.110 12.224 17.156 1.00 96.38 113 PRO A C 1
ATOM 900 O O . PRO A 1 113 ? -16.362 12.262 15.952 1.00 96.38 113 PRO A O 1
ATOM 903 N N . VAL A 1 114 ? -16.302 11.130 17.888 1.00 94.00 114 VAL A N 1
ATOM 904 C CA . VAL A 1 114 ? -16.908 9.919 17.337 1.00 94.00 114 VAL A CA 1
ATOM 905 C C . VAL A 1 114 ? -18.378 9.880 17.725 1.00 94.00 114 VAL A C 1
ATOM 907 O O . VAL A 1 114 ? -18.738 9.946 18.898 1.00 94.00 114 VAL A O 1
ATOM 910 N N . THR A 1 115 ? -19.244 9.796 16.718 1.00 88.19 115 THR A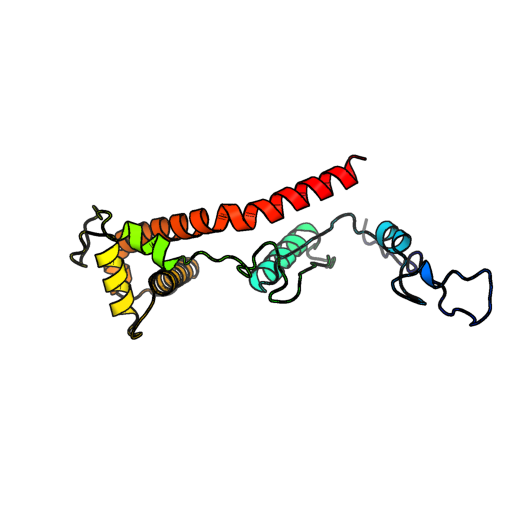 N 1
ATOM 911 C CA . THR A 1 115 ? -20.700 9.903 16.901 1.00 88.19 115 THR A CA 1
ATOM 912 C C . THR A 1 115 ? -21.411 8.555 16.916 1.00 88.19 115 THR A C 1
ATOM 914 O O . THR A 1 115 ? -22.582 8.487 17.296 1.00 88.19 115 THR A O 1
ATOM 917 N N . GLN A 1 116 ? -20.725 7.473 16.538 1.00 87.31 116 GLN A N 1
ATOM 918 C CA . GLN A 1 116 ? -21.338 6.151 16.517 1.00 87.31 116 GLN A CA 1
ATOM 919 C C . GLN A 1 116 ? -21.506 5.574 17.925 1.00 87.31 116 GLN A C 1
ATOM 921 O O . GLN A 1 116 ? -20.579 5.652 18.741 1.00 87.31 116 GLN A O 1
ATOM 926 N N . PRO A 1 117 ? -22.645 4.909 18.195 1.00 86.69 117 PRO A N 1
ATOM 927 C CA . PRO A 1 117 ? -22.791 4.069 19.374 1.00 86.69 117 PRO A CA 1
ATOM 928 C C . PRO A 1 117 ? -21.671 3.026 19.428 1.00 86.69 117 PRO A C 1
ATOM 930 O O . PRO A 1 117 ? -21.398 2.349 18.437 1.00 86.69 117 PRO A O 1
ATOM 933 N N . ASN A 1 118 ? -21.030 2.897 20.586 1.00 89.56 118 ASN A N 1
ATOM 934 C CA . ASN A 1 118 ? -19.929 1.965 20.798 1.00 89.56 118 ASN A CA 1
ATOM 935 C C . ASN A 1 118 ? -19.932 1.434 22.234 1.00 89.56 118 ASN A C 1
ATOM 937 O O . ASN A 1 118 ? -20.422 2.106 23.144 1.00 89.56 118 ASN A O 1
ATOM 941 N N . THR A 1 119 ? -19.383 0.234 22.442 1.00 90.75 119 THR A N 1
ATOM 942 C CA . THR A 1 119 ? -19.238 -0.356 23.784 1.00 90.75 119 THR A CA 1
ATOM 943 C C . THR A 1 119 ? -17.940 0.071 24.471 1.00 90.75 119 THR A C 1
ATOM 945 O O . THR A 1 119 ? -17.746 -0.211 25.652 1.00 90.75 119 THR A O 1
ATOM 948 N N . LEU A 1 120 ? -17.077 0.804 23.756 1.00 90.50 120 LEU A N 1
ATOM 949 C CA . LEU A 1 120 ? -15.792 1.307 24.249 1.00 90.50 120 LEU A CA 1
ATOM 950 C C . LEU A 1 120 ? -15.935 2.521 25.181 1.00 90.50 120 LEU A C 1
ATOM 952 O O . LEU A 1 120 ? -14.965 2.912 25.821 1.00 90.50 120 LEU A O 1
ATOM 956 N N . ASN A 1 121 ? -17.126 3.131 25.259 1.00 91.00 121 ASN A N 1
ATOM 957 C CA . ASN A 1 121 ? -17.354 4.448 25.872 1.00 91.00 121 ASN A CA 1
ATOM 958 C C . ASN A 1 121 ? -16.478 5.562 25.265 1.00 91.00 121 ASN A C 1
ATOM 960 O O . ASN A 1 121 ? -16.222 6.580 25.913 1.00 91.00 121 ASN A O 1
ATOM 964 N N . ALA A 1 122 ? -16.035 5.378 24.021 1.00 94.69 122 ALA A N 1
ATOM 965 C CA . ALA A 1 122 ? -15.221 6.335 23.294 1.00 94.69 122 ALA A CA 1
ATOM 966 C C . ALA A 1 122 ? -16.073 7.525 22.838 1.00 94.69 122 ALA A C 1
ATOM 968 O O . ALA A 1 122 ? -17.172 7.344 22.304 1.00 94.69 122 ALA A O 1
ATOM 969 N N . LYS A 1 123 ? -15.554 8.739 23.046 1.00 96.19 123 LYS A N 1
ATOM 970 C CA . LYS A 1 123 ? -16.165 9.998 22.593 1.00 96.19 123 LYS A CA 1
ATOM 971 C C . LYS A 1 123 ? -15.365 10.656 21.478 1.00 96.19 123 LYS A C 1
ATOM 973 O O . LYS A 1 123 ? -15.906 11.483 20.749 1.00 96.19 123 LYS A O 1
ATOM 978 N N . THR A 1 124 ? -14.091 10.308 21.365 1.00 97.56 124 THR A N 1
ATOM 979 C CA . THR A 1 124 ? -13.151 10.885 20.412 1.00 97.56 124 THR A CA 1
ATOM 980 C C . THR A 1 124 ? -12.376 9.801 19.673 1.00 97.56 124 THR A C 1
ATOM 982 O O . THR A 1 124 ? -12.298 8.659 20.136 1.00 97.56 124 THR A O 1
ATOM 985 N N . LEU A 1 125 ? -11.772 10.158 18.538 1.00 96.06 125 LEU A N 1
ATOM 986 C CA . LEU A 1 125 ? -10.867 9.270 17.807 1.00 96.06 125 LEU A CA 1
ATOM 987 C C . LEU A 1 125 ? -9.715 8.807 18.707 1.00 96.06 125 LEU A C 1
ATOM 989 O O . LEU A 1 125 ? -9.351 7.633 18.689 1.00 96.06 125 LEU A O 1
ATOM 993 N N . GLY A 1 126 ? -9.190 9.701 19.552 1.00 95.12 126 GLY A N 1
ATOM 994 C CA . GLY A 1 126 ? -8.146 9.375 20.518 1.00 95.12 126 GLY A CA 1
ATOM 995 C C . GLY A 1 126 ? -8.569 8.290 21.508 1.00 95.12 126 GLY A C 1
ATOM 996 O O . GLY A 1 126 ? -7.798 7.365 21.746 1.00 95.12 126 GLY A O 1
ATOM 997 N N . ASP A 1 127 ? -9.804 8.336 22.019 1.00 95.75 127 ASP A N 1
ATOM 998 C CA . ASP A 1 127 ? -10.321 7.302 22.930 1.00 95.75 127 ASP A CA 1
ATOM 999 C C . ASP A 1 127 ? -10.359 5.921 22.257 1.00 95.75 127 ASP A C 1
ATOM 1001 O O . ASP A 1 127 ? -9.994 4.909 22.865 1.00 95.75 127 ASP A O 1
ATOM 1005 N N . VAL A 1 128 ? -10.775 5.870 20.985 1.00 95.31 128 VAL A N 1
ATOM 1006 C CA . VAL A 1 128 ? -10.776 4.623 20.207 1.00 95.31 128 VAL A CA 1
ATOM 1007 C C . VAL A 1 128 ? -9.345 4.127 20.009 1.00 95.31 128 VAL A C 1
ATOM 1009 O O . VAL A 1 128 ? -9.062 2.965 20.297 1.00 95.31 128 VAL A O 1
ATOM 1012 N N . MET A 1 129 ? -8.431 5.002 19.582 1.00 94.00 129 MET A N 1
ATOM 1013 C CA . MET A 1 129 ? -7.031 4.646 19.331 1.00 94.00 129 MET A CA 1
ATOM 1014 C C . MET A 1 129 ? -6.312 4.157 20.594 1.00 94.00 129 MET A C 1
ATOM 1016 O O . MET A 1 129 ? -5.583 3.170 20.533 1.00 94.00 129 MET A O 1
ATOM 1020 N N . GLU A 1 130 ? -6.543 4.777 21.752 1.00 92.69 130 GLU A N 1
ATOM 1021 C CA . GLU A 1 130 ? -5.996 4.299 23.029 1.00 92.69 130 GLU A CA 1
ATOM 1022 C C . GLU A 1 130 ? -6.586 2.943 23.430 1.00 92.69 130 GLU A C 1
ATOM 1024 O O . GLU A 1 130 ? -5.876 2.067 23.926 1.00 92.69 130 GLU A O 1
ATOM 1029 N N . THR A 1 131 ? -7.871 2.715 23.155 1.00 91.50 131 THR A N 1
ATOM 1030 C CA . THR A 1 131 ? -8.487 1.407 23.396 1.00 91.50 131 THR A CA 1
ATOM 1031 C C . THR A 1 131 ? -7.873 0.323 22.508 1.00 91.50 131 THR A C 1
ATOM 1033 O O . THR A 1 131 ? -7.587 -0.772 22.991 1.00 91.50 131 THR A O 1
ATOM 1036 N N . VAL A 1 132 ? -7.604 0.631 21.235 1.00 91.12 132 VAL A N 1
ATOM 1037 C CA . VAL A 1 132 ? -6.905 -0.273 20.309 1.00 91.12 132 VAL A CA 1
ATOM 1038 C C . VAL A 1 132 ? -5.504 -0.600 20.827 1.00 91.12 132 VAL A C 1
ATOM 1040 O O . VAL A 1 132 ? -5.165 -1.777 20.935 1.00 91.12 132 VAL A O 1
ATOM 1043 N N . LYS A 1 133 ? -4.718 0.407 21.233 1.00 90.06 133 LYS A N 1
ATOM 1044 C CA . LYS A 1 133 ? -3.385 0.200 21.832 1.00 90.06 133 LYS A CA 1
ATOM 1045 C C . LYS A 1 133 ? -3.447 -0.727 23.050 1.00 90.06 133 LYS A C 1
ATOM 1047 O O . LYS A 1 133 ? -2.651 -1.658 23.164 1.00 90.06 133 LYS A O 1
ATOM 1052 N N . ASN A 1 134 ? -4.433 -0.527 23.927 1.00 88.88 134 ASN A N 1
ATOM 1053 C CA . ASN A 1 134 ? -4.643 -1.380 25.099 1.00 88.88 134 ASN A CA 1
ATOM 1054 C C . ASN A 1 134 ? -5.004 -2.826 24.715 1.00 88.88 134 ASN A C 1
ATOM 1056 O O . ASN A 1 134 ? -4.531 -3.765 25.355 1.00 88.88 134 ASN A O 1
ATOM 1060 N N . ALA A 1 135 ? -5.802 -3.019 23.660 1.00 87.06 135 ALA A N 1
ATOM 1061 C CA . ALA A 1 135 ? -6.201 -4.340 23.174 1.00 87.06 135 ALA A CA 1
ATOM 1062 C C . ALA A 1 135 ? -5.041 -5.133 22.543 1.00 87.06 135 ALA A C 1
ATOM 1064 O O . ALA A 1 135 ? -5.050 -6.362 22.583 1.00 87.06 135 ALA A O 1
ATOM 1065 N N . MET A 1 136 ? -4.027 -4.455 21.996 1.00 82.31 136 MET A N 1
ATOM 1066 C CA . MET A 1 136 ? -2.857 -5.101 21.387 1.00 82.31 136 MET A CA 1
ATOM 1067 C C . MET A 1 136 ? -1.916 -5.758 22.407 1.00 82.31 136 MET A C 1
ATOM 1069 O O . MET A 1 136 ? -1.093 -6.585 22.025 1.00 82.31 136 MET A O 1
ATOM 1073 N N . VAL A 1 137 ? -2.011 -5.400 23.695 1.00 80.06 137 VAL A N 1
ATOM 1074 C CA . VAL A 1 137 ? -1.099 -5.869 24.761 1.00 80.06 137 VAL A CA 1
ATOM 1075 C C . VAL A 1 137 ? 0.384 -5.584 24.434 1.00 80.06 137 VAL A C 1
ATOM 1077 O O . VAL A 1 137 ? 1.287 -6.272 24.907 1.00 80.06 137 VAL A O 1
ATOM 1080 N N . VAL A 1 138 ? 0.661 -4.545 23.634 1.00 70.38 138 VAL A N 1
ATOM 1081 C CA . VAL A 1 138 ? 2.027 -4.104 23.306 1.00 70.38 138 VAL A CA 1
ATOM 1082 C C . VAL A 1 138 ? 2.312 -2.788 24.035 1.00 70.38 138 VAL A C 1
ATOM 1084 O O . VAL A 1 138 ? 1.656 -1.783 23.751 1.00 70.38 138 VAL A O 1
ATOM 1087 N N . PRO A 1 139 ? 3.270 -2.753 24.978 1.00 53.97 139 PRO A N 1
ATOM 1088 C CA . PRO A 1 139 ? 3.582 -1.540 25.719 1.00 53.97 139 PRO A CA 1
ATOM 1089 C C . PRO A 1 139 ? 4.246 -0.507 24.796 1.00 53.97 139 PRO A C 1
ATOM 1091 O O . PRO A 1 139 ? 5.275 -0.789 24.190 1.00 53.97 139 PRO A O 1
ATOM 1094 N N . ALA A 1 140 ? 3.662 0.694 24.740 1.00 62.88 140 ALA A N 1
ATOM 1095 C CA . ALA A 1 140 ? 4.133 1.862 23.984 1.00 62.88 140 ALA A CA 1
ATOM 1096 C C . ALA A 1 140 ? 4.000 1.784 22.450 1.00 62.88 140 ALA A C 1
ATOM 1098 O O . ALA A 1 140 ? 4.938 2.106 21.726 1.00 62.88 140 ALA A O 1
ATOM 1099 N N . THR A 1 141 ? 2.814 1.432 21.951 1.00 80.12 141 THR A N 1
ATOM 1100 C CA . THR A 1 141 ? 2.498 1.564 20.522 1.00 80.12 141 THR A CA 1
ATOM 1101 C C . THR A 1 141 ? 2.232 3.023 20.134 1.00 80.12 141 THR A C 1
ATOM 1103 O O . THR A 1 141 ? 1.423 3.728 20.746 1.00 80.12 141 THR A O 1
ATOM 1106 N N . SER A 1 142 ? 2.925 3.478 19.096 1.00 91.00 142 SER A N 1
ATOM 1107 C CA . SER A 1 142 ? 2.691 4.756 18.423 1.00 91.00 142 SER A CA 1
ATOM 1108 C C . SER A 1 142 ? 1.314 4.797 17.745 1.00 91.00 142 SER A C 1
ATOM 1110 O O . SER A 1 142 ? 0.651 3.772 17.567 1.00 91.00 142 SER A O 1
ATOM 1112 N N . GLU A 1 143 ? 0.845 5.989 17.367 1.00 92.19 143 GLU A N 1
ATOM 1113 C CA . GLU A 1 143 ? -0.430 6.157 16.656 1.00 92.19 143 GLU A CA 1
ATOM 1114 C C . GLU A 1 143 ? -0.452 5.384 15.338 1.00 92.19 143 GLU A C 1
ATOM 1116 O O . GLU A 1 143 ? -1.453 4.754 14.997 1.00 92.19 143 GLU A O 1
ATOM 1121 N N . TYR A 1 144 ? 0.667 5.405 14.617 1.00 92.50 144 TYR A N 1
ATOM 1122 C CA . TYR A 1 144 ? 0.801 4.694 13.359 1.00 92.50 144 TYR A CA 1
ATOM 1123 C C . TYR A 1 144 ? 0.802 3.178 13.558 1.00 92.50 144 TYR A C 1
ATOM 1125 O O . TYR A 1 144 ? 0.152 2.470 12.796 1.00 92.50 144 TYR A O 1
ATOM 1133 N N . GLU A 1 145 ? 1.450 2.661 14.604 1.00 91.19 145 GLU A N 1
ATOM 1134 C CA . GLU A 1 145 ? 1.408 1.223 14.894 1.00 91.19 145 GLU A CA 1
ATOM 1135 C C . GLU A 1 145 ? -0.005 0.753 15.269 1.00 91.19 145 GLU A C 1
ATOM 1137 O O . GLU A 1 145 ? -0.453 -0.289 14.789 1.00 91.19 145 GLU A O 1
ATOM 1142 N N . ALA A 1 146 ? -0.752 1.543 16.045 1.00 91.94 146 ALA A N 1
ATOM 1143 C CA . ALA A 1 146 ? -2.160 1.256 16.324 1.00 91.94 146 ALA A CA 1
ATOM 11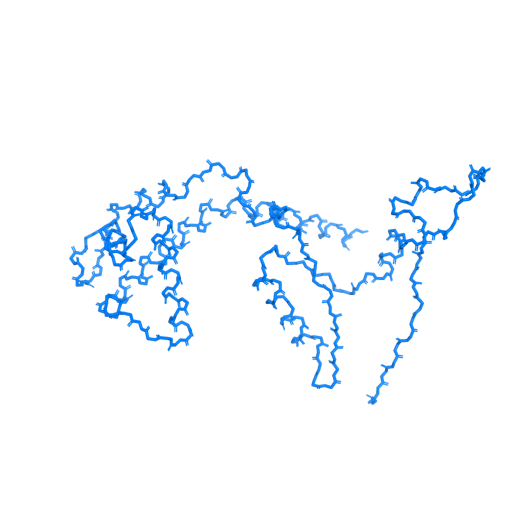44 C C . ALA A 1 146 ? -3.007 1.240 15.037 1.00 91.94 146 ALA A C 1
ATOM 1146 O O . ALA A 1 146 ? -3.843 0.356 14.853 1.00 91.94 146 ALA A O 1
ATOM 1147 N N . PHE A 1 147 ? -2.742 2.155 14.099 1.00 93.31 147 PHE A N 1
ATOM 1148 C CA . PHE A 1 147 ? -3.344 2.117 12.765 1.00 93.31 147 PHE A CA 1
ATOM 1149 C C . PHE A 1 147 ? -2.972 0.836 11.994 1.00 93.31 147 PHE A C 1
ATOM 1151 O O . PHE A 1 147 ? -3.854 0.201 11.420 1.00 93.31 147 PHE A O 1
ATOM 1158 N N . THR A 1 148 ? -1.707 0.397 12.017 1.00 91.38 148 THR A N 1
ATOM 1159 C CA . THR A 1 148 ? -1.303 -0.852 11.335 1.00 91.38 148 THR A CA 1
ATOM 1160 C C . THR A 1 148 ? -1.975 -2.095 11.914 1.00 91.38 148 THR A C 1
ATOM 1162 O O . THR A 1 148 ? -2.216 -3.060 11.192 1.00 91.38 148 THR A O 1
ATOM 1165 N N . PHE A 1 149 ? -2.337 -2.076 13.197 1.00 91.06 149 PHE A N 1
ATOM 1166 C CA . PHE A 1 149 ? -3.133 -3.144 13.789 1.00 91.06 149 PHE A CA 1
ATOM 1167 C C . PHE A 1 149 ? -4.561 -3.164 13.245 1.00 91.06 149 PHE A C 1
ATOM 1169 O O . PHE A 1 149 ? -5.060 -4.230 12.888 1.00 91.06 149 PHE A O 1
ATOM 1176 N N . LEU A 1 150 ? -5.201 -1.995 13.125 1.00 92.56 150 LEU A N 1
ATOM 1177 C CA . LEU A 1 150 ? -6.508 -1.881 12.472 1.00 92.56 150 LEU A CA 1
ATOM 1178 C C . LEU A 1 150 ? -6.446 -2.375 11.016 1.00 92.56 150 LEU A C 1
ATOM 1180 O O . LEU A 1 150 ? -7.322 -3.121 10.592 1.00 92.56 150 LEU A O 1
ATOM 1184 N N . ASP A 1 151 ? -5.385 -2.044 10.278 1.00 92.44 151 ASP A N 1
ATOM 1185 C CA . ASP A 1 151 ? -5.158 -2.537 8.909 1.00 92.44 151 ASP A CA 1
ATOM 1186 C C . ASP A 1 151 ? -5.019 -4.071 8.844 1.00 92.44 151 ASP A C 1
ATOM 1188 O O . ASP A 1 151 ? -5.605 -4.738 7.984 1.00 92.44 151 ASP A O 1
ATOM 1192 N N . GLY A 1 152 ? -4.320 -4.663 9.816 1.00 90.19 152 GLY A N 1
ATOM 1193 C CA . GLY A 1 152 ? -4.242 -6.116 9.975 1.00 90.19 152 GLY A CA 1
ATOM 1194 C C . GLY A 1 152 ? -5.603 -6.760 10.263 1.00 90.19 152 GLY A C 1
ATOM 1195 O O . GLY A 1 152 ? -5.927 -7.809 9.707 1.00 90.19 152 GLY A O 1
ATOM 1196 N N . MET A 1 153 ? -6.442 -6.114 11.076 1.00 91.25 153 MET A N 1
ATOM 1197 C CA . MET A 1 153 ? -7.805 -6.580 11.347 1.00 91.25 153 MET A CA 1
ATOM 1198 C C . MET A 1 153 ? -8.684 -6.562 10.095 1.00 91.25 153 MET A C 1
ATOM 1200 O O . MET A 1 153 ? -9.405 -7.524 9.843 1.00 91.25 153 MET A O 1
ATOM 1204 N N . ILE A 1 154 ? -8.575 -5.520 9.272 1.00 90.25 154 ILE A N 1
ATOM 1205 C CA . ILE A 1 154 ? -9.264 -5.438 7.979 1.00 90.25 154 ILE A CA 1
ATOM 1206 C C . ILE A 1 154 ? -8.790 -6.552 7.038 1.00 90.25 154 ILE A C 1
ATOM 1208 O O . ILE A 1 154 ? -9.608 -7.184 6.371 1.00 90.25 154 ILE A O 1
ATOM 1212 N N . SER A 1 155 ? -7.492 -6.862 7.035 1.00 87.50 155 SER A N 1
ATOM 1213 C CA . SER A 1 155 ? -6.953 -7.995 6.271 1.00 87.50 155 SER A CA 1
ATOM 1214 C C . SER A 1 155 ? -7.558 -9.331 6.725 1.00 87.50 155 SER A C 1
ATOM 1216 O O . SER A 1 155 ? -7.972 -10.134 5.892 1.00 87.50 155 SER A O 1
ATOM 1218 N N . ASN A 1 156 ? -7.705 -9.546 8.038 1.00 89.56 156 ASN A N 1
ATOM 1219 C CA . ASN A 1 156 ? -8.363 -10.742 8.576 1.00 89.56 156 ASN A CA 1
ATOM 1220 C C . ASN A 1 156 ? -9.832 -10.858 8.140 1.00 89.56 156 ASN A C 1
ATOM 1222 O O . ASN A 1 156 ? -10.298 -11.966 7.878 1.00 89.56 156 ASN A O 1
ATOM 1226 N N . ILE A 1 157 ? -10.551 -9.734 8.037 1.00 88.44 157 ILE A N 1
ATOM 1227 C CA . ILE A 1 157 ? -11.933 -9.703 7.532 1.00 88.44 157 ILE A CA 1
ATOM 1228 C C . ILE A 1 157 ? -11.984 -10.167 6.074 1.00 88.44 157 ILE A C 1
ATOM 1230 O O . ILE A 1 157 ? -12.822 -11.001 5.737 1.00 88.44 157 ILE A O 1
ATOM 1234 N N . TYR A 1 158 ? -11.084 -9.668 5.219 1.00 83.12 158 TYR A N 1
ATOM 1235 C CA . TYR A 1 158 ? -11.039 -10.056 3.804 1.00 83.12 158 TYR A CA 1
ATOM 1236 C C . TYR A 1 158 ? -10.745 -11.545 3.598 1.00 83.12 158 TYR A C 1
ATOM 1238 O O . TYR A 1 158 ? -11.331 -12.163 2.711 1.00 83.12 158 TYR A O 1
ATOM 1246 N N . GLU A 1 159 ? -9.894 -12.127 4.441 1.00 88.19 159 GLU A N 1
ATOM 1247 C CA . GLU A 1 159 ? -9.563 -13.558 4.408 1.00 88.19 159 GLU A CA 1
ATOM 1248 C C . GLU A 1 159 ? -10.612 -14.443 5.112 1.00 88.19 159 GLU A C 1
ATOM 1250 O O . GLU A 1 159 ? -10.519 -15.670 5.089 1.00 88.19 159 GLU A O 1
ATOM 1255 N N . GLY A 1 160 ? -11.633 -13.848 5.741 1.00 89.31 160 GLY A N 1
ATOM 1256 C CA . GLY A 1 160 ? -12.681 -14.584 6.452 1.00 89.31 160 GLY A CA 1
ATOM 1257 C C . GLY A 1 160 ? -12.204 -15.244 7.749 1.00 89.31 160 GLY A C 1
ATOM 1258 O O . GLY A 1 160 ? -12.789 -16.237 8.190 1.00 89.31 160 GLY A O 1
ATOM 1259 N N . PHE A 1 161 ? -11.145 -14.722 8.371 1.00 91.88 161 PHE A N 1
ATOM 1260 C CA . PHE A 1 161 ? -10.675 -15.209 9.663 1.00 91.88 161 PHE A CA 1
ATOM 1261 C C . PHE A 1 161 ? -11.579 -14.750 10.810 1.00 91.88 161 PHE A C 1
ATOM 1263 O O . PHE A 1 161 ? -12.230 -13.706 10.761 1.00 91.88 161 PHE A O 1
ATOM 1270 N N . SER A 1 162 ? -11.598 -15.538 11.888 1.00 92.25 162 SER A N 1
ATOM 1271 C CA . SER A 1 162 ? -12.290 -15.166 13.121 1.00 92.25 162 SER A CA 1
ATOM 1272 C C . SER A 1 162 ? -11.679 -13.904 13.730 1.00 92.25 162 SER A C 1
ATOM 1274 O O . SER A 1 162 ? -10.457 -13.806 13.859 1.00 92.25 162 SER A O 1
ATOM 1276 N N . LEU A 1 163 ? -12.531 -12.980 14.166 1.00 91.44 163 LEU A N 1
ATOM 1277 C CA . LEU A 1 163 ? -12.133 -11.716 14.783 1.00 91.44 163 LEU A CA 1
ATOM 1278 C C . LEU A 1 163 ? -12.301 -11.799 16.311 1.00 91.44 163 LEU A C 1
ATOM 1280 O O . LEU A 1 163 ? -13.178 -12.525 16.783 1.00 91.44 163 LEU A O 1
ATOM 1284 N N . PRO A 1 164 ? -11.497 -11.066 17.100 1.00 89.94 164 PRO A N 1
ATOM 1285 C CA . PRO A 1 164 ? -11.654 -11.014 18.546 1.00 89.94 164 PRO A CA 1
ATOM 1286 C C . PRO A 1 164 ? -12.949 -10.288 18.934 1.00 89.94 164 PRO A C 1
ATOM 1288 O O . PRO A 1 164 ? -13.392 -9.377 18.231 1.00 89.94 164 PRO A O 1
ATOM 1291 N N . ASP A 1 165 ? -13.503 -10.625 20.102 1.00 90.31 165 ASP A N 1
ATOM 1292 C CA . ASP A 1 165 ? -14.750 -10.034 20.620 1.00 90.31 165 ASP A CA 1
ATOM 1293 C C . ASP A 1 165 ? -14.706 -8.503 20.698 1.00 90.31 165 ASP A C 1
ATOM 1295 O O . ASP A 1 165 ? -15.692 -7.825 20.413 1.00 90.31 165 ASP A O 1
ATOM 1299 N N . PHE A 1 166 ? -13.538 -7.948 21.035 1.00 87.56 166 PHE A N 1
ATOM 1300 C CA . PHE A 1 166 ? -13.300 -6.505 21.021 1.00 87.56 166 PHE A CA 1
ATOM 1301 C C . PHE A 1 166 ? -13.671 -5.872 19.671 1.00 87.56 166 PHE A C 1
ATOM 1303 O O . PHE A 1 166 ? -14.305 -4.815 19.648 1.00 87.56 166 PHE A O 1
ATOM 1310 N N . TRP A 1 167 ? -13.308 -6.533 18.565 1.00 92.06 167 TRP A N 1
ATOM 1311 C CA . TRP A 1 167 ? -13.625 -6.067 17.222 1.00 92.06 167 TRP A CA 1
ATOM 1312 C C . TRP A 1 167 ? -15.095 -6.285 16.893 1.00 92.06 167 TRP A C 1
ATOM 1314 O O . TRP A 1 167 ? -15.768 -5.341 16.503 1.00 92.06 167 TRP A O 1
ATOM 1324 N N . THR A 1 168 ? -15.618 -7.499 17.071 1.00 92.88 168 THR A N 1
ATOM 1325 C CA . THR A 1 168 ? -16.993 -7.833 16.653 1.00 92.88 168 THR A CA 1
ATOM 1326 C C . THR A 1 168 ? -18.047 -6.993 17.377 1.00 92.88 168 THR A C 1
ATOM 1328 O O . THR A 1 168 ? -19.042 -6.598 16.777 1.00 92.88 168 THR A O 1
ATOM 1331 N N . GLN A 1 169 ? -17.814 -6.630 18.640 1.00 92.88 169 GLN A N 1
ATOM 1332 C CA . GLN A 1 169 ? -18.710 -5.759 19.409 1.00 92.88 169 GLN A CA 1
ATOM 1333 C C . GLN A 1 169 ? -18.646 -4.280 18.990 1.00 92.88 169 GLN A C 1
ATOM 1335 O O . GLN A 1 169 ? -19.532 -3.505 19.350 1.00 92.88 169 GLN A O 1
ATOM 1340 N N . ASN A 1 170 ? -17.610 -3.881 18.247 1.00 94.25 170 ASN A N 1
ATOM 1341 C CA . ASN A 1 170 ? -17.311 -2.491 17.887 1.00 94.25 170 ASN A CA 1
ATOM 1342 C C . ASN A 1 170 ? -16.967 -2.328 16.398 1.00 94.25 170 ASN A C 1
ATOM 1344 O O . ASN A 1 170 ? -16.330 -1.351 16.010 1.00 94.25 170 ASN A O 1
ATOM 1348 N N . GLU A 1 171 ? -17.392 -3.267 15.553 1.00 93.06 171 GLU A N 1
ATOM 1349 C CA . GLU A 1 171 ? -16.934 -3.382 14.164 1.00 93.06 171 GLU A CA 1
ATOM 1350 C C . GLU A 1 171 ? -17.150 -2.084 13.386 1.00 93.06 171 GLU A C 1
ATOM 1352 O O . GLU A 1 171 ? -16.248 -1.598 12.703 1.00 93.06 171 GLU A O 1
ATOM 1357 N N . ARG A 1 172 ? -18.332 -1.480 13.545 1.00 93.62 172 ARG A N 1
ATOM 1358 C CA . ARG A 1 172 ? -18.693 -0.244 12.853 1.00 93.62 172 ARG A CA 1
ATOM 1359 C C . ARG A 1 172 ? -17.750 0.910 13.196 1.00 93.62 172 ARG A C 1
ATOM 1361 O O . ARG A 1 172 ? -17.197 1.524 12.292 1.00 93.62 172 ARG A O 1
ATOM 1368 N N . ILE A 1 173 ? -17.560 1.197 14.485 1.00 95.56 173 ILE A N 1
ATOM 1369 C CA . ILE A 1 173 ? -16.717 2.317 14.931 1.00 95.56 173 ILE A CA 1
ATOM 1370 C C . ILE A 1 173 ? -15.242 2.077 14.588 1.00 95.56 173 ILE A C 1
ATOM 1372 O O . ILE A 1 173 ? -14.568 3.000 14.146 1.00 95.56 173 ILE A O 1
ATOM 1376 N N . LEU A 1 174 ? -14.746 0.843 14.728 1.00 95.31 174 LEU A N 1
ATOM 1377 C CA . LEU A 1 174 ? -13.358 0.506 14.400 1.00 95.31 174 LEU A CA 1
ATOM 1378 C C . LEU A 1 174 ? -13.089 0.596 12.894 1.00 95.31 174 LEU A C 1
ATOM 1380 O O . LEU A 1 174 ? -12.026 1.061 12.494 1.00 95.31 174 LEU A O 1
ATOM 1384 N N . THR A 1 175 ? -14.064 0.220 12.063 1.00 94.88 175 THR A N 1
ATOM 1385 C CA . THR A 1 175 ? -13.977 0.370 10.603 1.00 94.88 175 THR A CA 1
ATOM 1386 C C . THR A 1 175 ? -14.004 1.841 10.188 1.00 94.88 175 THR A C 1
ATOM 1388 O O . THR A 1 175 ? -13.212 2.241 9.338 1.00 94.88 175 THR A O 1
ATOM 1391 N N . GLU A 1 176 ? -14.871 2.660 10.791 1.00 94.56 176 GLU A N 1
ATOM 1392 C CA . GLU A 1 176 ? -14.921 4.105 10.523 1.00 94.56 176 GLU A CA 1
ATOM 1393 C C . GLU A 1 176 ? -13.596 4.787 10.921 1.00 94.56 176 GLU A C 1
ATOM 1395 O O . GLU A 1 176 ? -13.001 5.490 10.103 1.00 94.56 176 GLU A O 1
ATOM 1400 N N . VAL A 1 177 ? -13.066 4.497 12.116 1.00 94.88 177 VAL A N 1
ATOM 1401 C CA . VAL A 1 177 ? -11.762 5.022 12.566 1.00 94.88 177 VAL A CA 1
ATOM 1402 C C . VAL A 1 177 ? -10.617 4.529 11.680 1.00 94.88 177 VAL A C 1
ATOM 1404 O O . VAL A 1 177 ? -9.739 5.315 11.328 1.00 94.88 177 VAL A O 1
ATOM 1407 N N . TYR A 1 178 ? -10.629 3.261 11.253 1.00 95.81 178 TYR A N 1
ATOM 1408 C CA . TYR A 1 178 ? -9.656 2.756 10.283 1.00 95.81 178 TYR A CA 1
ATOM 1409 C C . TYR A 1 178 ? -9.682 3.566 8.984 1.00 95.81 178 TYR A C 1
ATOM 1411 O O . TYR A 1 178 ? -8.630 4.004 8.525 1.00 95.81 178 TYR A O 1
ATOM 1419 N N . GLN A 1 179 ? -10.864 3.792 8.401 1.00 95.88 179 GLN A N 1
ATOM 1420 C CA . GLN A 1 179 ? -11.009 4.544 7.151 1.00 95.88 179 GLN A CA 1
ATOM 1421 C C . GLN A 1 179 ? -10.515 5.988 7.291 1.00 95.88 179 GLN A C 1
ATOM 1423 O O . GLN A 1 179 ? -9.861 6.513 6.384 1.00 95.88 179 GLN A O 1
ATOM 1428 N N . GLU A 1 180 ? -10.786 6.618 8.432 1.00 95.56 180 GLU A N 1
ATOM 1429 C CA . GLU A 1 180 ? -10.310 7.960 8.748 1.00 95.56 180 GLU A CA 1
ATOM 1430 C C . GLU A 1 180 ? -8.781 8.003 8.869 1.00 95.56 180 GLU A C 1
ATOM 1432 O O . GLU A 1 180 ? -8.127 8.752 8.139 1.00 95.56 180 GLU A O 1
ATOM 1437 N N . CYS A 1 181 ? -8.181 7.134 9.692 1.00 94.88 181 CYS A N 1
ATOM 1438 C CA . CYS A 1 181 ? -6.726 7.031 9.812 1.00 94.88 181 CYS A CA 1
ATOM 1439 C C . CYS A 1 181 ? -6.059 6.714 8.466 1.00 94.88 181 CYS A C 1
ATOM 1441 O O . CYS A 1 181 ? -5.064 7.344 8.111 1.00 94.88 181 CYS A O 1
ATOM 1443 N N . TYR A 1 182 ? -6.622 5.786 7.689 1.00 95.12 182 TYR A N 1
ATOM 1444 C CA . TYR A 1 182 ? -6.128 5.422 6.362 1.00 95.12 182 TYR A CA 1
ATOM 1445 C C . TYR A 1 182 ? -6.123 6.627 5.414 1.00 95.12 182 TYR A C 1
ATOM 1447 O O . TYR A 1 182 ? -5.144 6.872 4.706 1.00 95.12 182 TYR A O 1
ATOM 1455 N N . THR A 1 183 ? -7.190 7.428 5.447 1.00 95.00 183 THR A N 1
ATOM 1456 C CA . THR A 1 183 ? -7.299 8.663 4.662 1.00 95.00 183 THR A CA 1
ATOM 1457 C C . THR A 1 183 ? -6.216 9.659 5.063 1.00 95.00 183 THR A C 1
ATOM 1459 O O . THR A 1 183 ? -5.506 10.159 4.193 1.00 95.00 183 THR A O 1
ATOM 1462 N N . LEU A 1 184 ? -6.022 9.898 6.362 1.00 94.75 184 LEU A N 1
ATOM 1463 C CA . LEU A 1 184 ? -4.990 10.806 6.872 1.00 94.75 184 LEU A CA 1
ATOM 1464 C C . LEU A 1 184 ? -3.578 10.361 6.467 1.00 94.75 184 LEU A C 1
ATOM 1466 O O . LEU A 1 184 ? -2.777 11.176 6.005 1.00 94.75 184 LEU A O 1
ATOM 1470 N N . VAL A 1 185 ? -3.287 9.062 6.575 1.00 92.56 185 VAL A N 1
ATOM 1471 C CA . VAL A 1 185 ? -2.013 8.466 6.146 1.00 92.56 185 VAL A CA 1
ATOM 1472 C C . VAL A 1 185 ? -1.783 8.690 4.651 1.00 92.56 185 VAL A C 1
ATOM 1474 O O . VAL A 1 185 ? -0.711 9.152 4.250 1.00 92.56 185 VAL A O 1
ATOM 1477 N N . ILE A 1 186 ? -2.792 8.422 3.817 1.00 90.19 186 ILE A N 1
ATOM 1478 C CA . ILE A 1 186 ? -2.696 8.658 2.375 1.00 90.19 186 ILE A CA 1
ATOM 1479 C C . ILE A 1 186 ? -2.493 10.137 2.070 1.00 90.19 186 ILE A C 1
ATOM 1481 O O . ILE A 1 186 ? -1.595 10.459 1.299 1.00 90.19 186 ILE A O 1
ATOM 1485 N N . GLU A 1 187 ? -3.294 11.040 2.634 1.00 91.06 187 GLU A N 1
ATOM 1486 C CA . GLU A 1 187 ? -3.185 12.478 2.353 1.00 91.06 187 GLU A CA 1
ATOM 1487 C C . GLU A 1 187 ? -1.814 13.034 2.746 1.00 91.06 187 GLU A C 1
ATOM 1489 O O . GLU A 1 187 ? -1.229 13.833 2.012 1.00 91.06 187 GLU A O 1
ATOM 1494 N N . GLN A 1 188 ? -1.255 12.563 3.859 1.00 90.50 188 GLN A N 1
ATOM 1495 C CA . GLN A 1 188 ? 0.052 12.994 4.340 1.00 90.50 188 GLN A CA 1
ATOM 1496 C C . GLN A 1 188 ? 1.187 12.567 3.395 1.00 90.50 188 GLN A C 1
ATOM 1498 O O . GLN A 1 188 ? 2.109 13.350 3.121 1.00 90.50 188 GLN A O 1
ATOM 1503 N N . TYR A 1 189 ? 1.121 11.348 2.853 1.00 87.81 189 TYR A N 1
ATOM 1504 C CA . TYR A 1 189 ? 2.158 10.812 1.970 1.00 87.81 189 TYR A CA 1
ATOM 1505 C C . TYR A 1 189 ? 1.935 11.092 0.477 1.00 87.81 189 TYR A C 1
ATOM 1507 O O . TYR A 1 189 ? 2.900 11.135 -0.294 1.00 87.81 189 TYR A O 1
ATOM 1515 N N . ARG A 1 190 ? 0.692 11.326 0.042 1.00 85.38 190 ARG A N 1
ATOM 1516 C CA . ARG A 1 190 ? 0.317 11.508 -1.370 1.00 85.38 190 ARG A CA 1
ATOM 1517 C C . ARG A 1 190 ? 1.166 12.565 -2.083 1.00 85.38 190 ARG A C 1
ATOM 1519 O O . ARG A 1 190 ? 1.663 12.241 -3.162 1.00 85.38 190 ARG A O 1
ATOM 1526 N N . PRO A 1 191 ? 1.391 13.783 -1.546 1.00 82.38 191 PRO A N 1
ATOM 1527 C CA . PRO A 1 191 ? 2.193 14.793 -2.239 1.00 82.38 191 PRO A CA 1
ATOM 1528 C C . PRO A 1 191 ? 3.632 14.342 -2.496 1.00 82.38 191 PRO A C 1
ATOM 1530 O O . PRO A 1 191 ? 4.230 14.728 -3.500 1.00 82.38 191 PRO A O 1
ATOM 1533 N N . TYR A 1 192 ? 4.179 13.519 -1.600 1.00 80.88 192 TYR A N 1
ATOM 1534 C CA . TYR A 1 192 ? 5.543 13.023 -1.701 1.00 80.88 192 TYR A CA 1
ATOM 1535 C C . TYR A 1 192 ? 5.656 11.923 -2.766 1.00 80.88 192 TYR A C 1
ATOM 1537 O O . TYR A 1 192 ? 6.457 12.048 -3.691 1.00 80.88 192 TYR A O 1
ATOM 1545 N N . TYR A 1 193 ? 4.790 10.905 -2.722 1.00 77.94 193 TYR A N 1
ATOM 1546 C CA . TYR A 1 193 ? 4.826 9.800 -3.689 1.00 77.94 193 TYR A CA 1
ATOM 1547 C C . TYR A 1 193 ? 4.341 10.190 -5.092 1.00 77.94 193 TYR A C 1
ATOM 1549 O O . TYR A 1 193 ? 4.973 9.858 -6.101 1.00 77.94 193 TYR A O 1
ATOM 1557 N N . ALA A 1 194 ? 3.230 10.929 -5.186 1.00 75.44 194 ALA A N 1
ATOM 1558 C CA . ALA A 1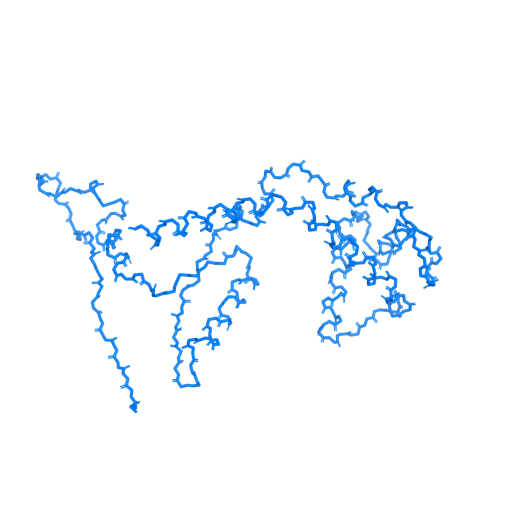 194 ? 2.597 11.231 -6.468 1.00 75.44 194 ALA A CA 1
ATOM 1559 C C . ALA A 1 194 ? 3.485 12.108 -7.363 1.00 75.44 194 ALA A C 1
ATOM 1561 O O . ALA A 1 194 ? 3.486 11.943 -8.583 1.00 75.44 194 ALA A O 1
ATOM 1562 N N . GLY A 1 195 ? 4.286 13.004 -6.779 1.00 78.44 195 GLY A N 1
ATOM 1563 C CA . GLY A 1 195 ? 5.170 13.892 -7.535 1.00 78.44 195 GLY A CA 1
ATOM 1564 C C . GLY A 1 195 ? 6.262 13.153 -8.318 1.00 78.44 195 GLY A C 1
ATOM 1565 O O . GLY A 1 195 ? 6.571 13.521 -9.455 1.00 78.44 195 GLY A O 1
ATOM 1566 N N . TYR A 1 196 ? 6.854 12.098 -7.750 1.00 76.06 196 TYR A N 1
ATOM 1567 C CA . TYR A 1 196 ? 7.824 11.261 -8.468 1.00 76.06 196 TYR A CA 1
ATOM 1568 C C . TYR A 1 196 ? 7.145 10.409 -9.537 1.00 76.06 196 TYR A C 1
ATOM 1570 O O . TYR A 1 196 ? 7.632 10.357 -10.670 1.00 76.06 196 TYR A O 1
ATOM 1578 N N . LEU A 1 197 ? 6.002 9.801 -9.211 1.00 78.31 197 LEU A N 1
ATOM 1579 C CA . LEU A 1 197 ? 5.258 8.950 -10.137 1.00 78.31 197 LEU A CA 1
ATOM 1580 C C . LEU A 1 197 ? 4.784 9.722 -11.375 1.00 78.31 197 LEU A C 1
ATOM 1582 O O . LEU A 1 197 ? 5.147 9.367 -12.497 1.00 78.31 197 LEU A O 1
ATOM 1586 N N . LEU A 1 198 ? 4.038 10.812 -11.177 1.00 81.06 198 LEU A N 1
ATOM 1587 C CA . LEU A 1 198 ? 3.447 11.595 -12.266 1.00 81.06 198 LEU A CA 1
ATOM 1588 C C . LEU A 1 198 ? 4.512 12.207 -13.181 1.00 81.06 198 LEU A C 1
ATOM 1590 O O . LEU A 1 198 ? 4.361 12.202 -14.402 1.00 81.06 198 LEU A O 1
ATOM 1594 N N . ARG A 1 199 ? 5.626 12.682 -12.611 1.00 83.25 199 ARG A N 1
ATOM 1595 C CA . ARG A 1 199 ? 6.758 13.209 -13.385 1.00 83.25 199 ARG A CA 1
ATOM 1596 C C . ARG A 1 199 ? 7.374 12.143 -14.288 1.00 83.25 199 ARG A C 1
ATOM 1598 O O . ARG A 1 199 ? 7.571 12.404 -15.468 1.00 83.25 199 ARG A O 1
ATOM 1605 N N . ASN A 1 200 ? 7.641 10.944 -13.769 1.00 75.88 200 ASN A N 1
ATOM 1606 C CA . ASN A 1 200 ? 8.214 9.863 -14.577 1.00 75.88 200 ASN A CA 1
ATOM 1607 C C . ASN A 1 200 ? 7.235 9.346 -15.639 1.00 75.88 200 ASN A C 1
ATOM 1609 O O . ASN A 1 200 ? 7.658 9.056 -16.757 1.00 75.88 200 ASN A O 1
ATOM 1613 N N . MET A 1 201 ? 5.934 9.280 -15.329 1.00 76.19 201 MET A N 1
ATOM 1614 C CA . MET A 1 201 ? 4.905 8.987 -16.334 1.00 76.19 201 MET A CA 1
ATOM 1615 C C . MET A 1 201 ? 4.935 10.024 -17.462 1.00 76.19 201 MET A C 1
ATOM 1617 O O . MET A 1 201 ? 4.980 9.650 -18.632 1.00 76.19 201 MET A O 1
ATOM 1621 N N . GLY A 1 202 ? 4.998 11.315 -17.121 1.00 78.50 202 GLY A N 1
ATOM 1622 C CA . GLY A 1 202 ? 5.109 12.400 -18.096 1.00 78.50 202 GLY A CA 1
ATOM 1623 C C . GLY A 1 202 ? 6.364 12.300 -18.968 1.00 78.50 202 GLY A C 1
ATOM 1624 O O . GLY A 1 202 ? 6.274 12.414 -20.190 1.00 78.50 202 GLY A O 1
ATOM 1625 N N . GLU A 1 203 ? 7.528 12.025 -18.375 1.00 80.88 203 GLU A N 1
ATOM 1626 C CA . GLU A 1 203 ? 8.771 11.824 -19.132 1.00 80.88 203 GLU A CA 1
ATOM 1627 C C . GLU A 1 203 ? 8.700 10.601 -20.054 1.00 80.88 203 GLU A C 1
ATOM 1629 O O . GLU A 1 203 ? 9.155 10.665 -21.197 1.00 80.88 203 GLU A O 1
ATOM 1634 N N . ARG A 1 204 ? 8.070 9.503 -19.617 1.00 75.44 204 ARG A N 1
ATOM 1635 C CA . ARG A 1 204 ? 7.879 8.333 -20.480 1.00 75.44 204 ARG A CA 1
ATOM 1636 C C . ARG A 1 204 ? 6.931 8.632 -21.639 1.00 75.44 204 ARG A C 1
ATOM 1638 O O . ARG A 1 204 ? 7.232 8.241 -22.761 1.00 75.44 204 ARG A O 1
ATOM 1645 N N . MET A 1 205 ? 5.837 9.357 -21.407 1.00 72.50 205 MET A N 1
ATOM 1646 C CA . MET A 1 205 ? 4.911 9.763 -22.473 1.00 72.50 205 MET A CA 1
ATOM 1647 C C . MET A 1 205 ? 5.613 10.613 -23.541 1.00 72.50 205 MET A C 1
ATOM 1649 O O . MET A 1 205 ? 5.440 10.362 -24.732 1.00 72.50 205 MET A O 1
ATOM 1653 N N . LYS A 1 206 ? 6.480 11.556 -23.140 1.00 75.44 206 LYS A N 1
ATOM 1654 C CA . LYS A 1 206 ? 7.276 12.370 -24.079 1.00 75.44 206 LYS A CA 1
ATOM 1655 C C . LYS A 1 206 ? 8.208 11.538 -24.965 1.00 75.44 206 LYS A C 1
ATOM 1657 O O . LYS A 1 206 ? 8.474 11.942 -26.090 1.00 75.44 206 LYS A O 1
ATOM 1662 N N . GLN A 1 207 ? 8.716 10.407 -24.476 1.00 73.19 207 GLN A N 1
ATOM 1663 C CA . GLN A 1 207 ? 9.598 9.520 -25.249 1.00 73.19 207 GLN A CA 1
ATOM 1664 C C . GLN A 1 207 ? 8.858 8.677 -26.292 1.00 73.19 207 GLN A C 1
ATOM 1666 O O . GLN A 1 207 ? 9.503 8.139 -27.182 1.00 73.19 207 GLN A O 1
ATOM 1671 N N . VAL A 1 208 ? 7.544 8.499 -26.138 1.00 67.69 208 VAL A N 1
ATOM 1672 C CA . VAL A 1 208 ? 6.721 7.674 -27.037 1.00 67.69 208 VAL A CA 1
ATOM 1673 C C . VAL A 1 208 ? 6.062 8.521 -28.128 1.00 67.69 208 VAL A C 1
ATOM 1675 O O . VAL A 1 208 ? 5.799 8.019 -29.215 1.00 67.69 208 VAL A O 1
ATOM 1678 N N . VAL A 1 209 ? 5.776 9.795 -27.839 1.00 64.94 209 VAL A N 1
ATOM 1679 C CA . VAL A 1 209 ? 5.077 10.712 -28.758 1.00 64.94 209 VAL A CA 1
ATOM 1680 C C . VAL A 1 209 ? 6.030 11.447 -29.719 1.00 64.94 209 VAL A C 1
ATOM 1682 O O . VAL A 1 209 ? 5.575 11.940 -30.748 1.00 64.94 209 VAL A O 1
ATOM 1685 N N . ASN A 1 210 ? 7.330 11.509 -29.407 1.00 46.88 210 ASN A N 1
ATOM 1686 C CA . ASN A 1 210 ? 8.373 12.095 -30.264 1.00 46.88 210 ASN A CA 1
ATOM 1687 C C . ASN A 1 210 ? 9.173 11.016 -30.997 1.00 46.88 210 ASN A C 1
ATOM 1689 O O . ASN A 1 210 ? 9.652 11.312 -32.113 1.00 46.88 210 ASN A O 1
#

Organism: NCBI:txid418985

Secondary structure (DSSP, 8-state):
-----------SB--S---TT-TT--GGG-TT-TTSBPHHHHHHT--S--EE--SSHHHHHHHHHHHHHHH--SS------EE-PPTT--TTT--TT----HHHHHHHTTTSBP-S--TT---BHHHHHHHHHHHTT-TT--HHHHHHHHHHHHHHHHTTPPPPHHHHTTHHHHHHHHHHHHHHHHHHHHHHHHHHHHHHHHHHHHHHH-

InterPro domains:
  IPR029033 Histidine phosphatase superfamily [G3DSA:3.40.50.1240] (1-210)
  IPR029033 Histidine phosphatase superfamily [SSF53254] (2-209)

Radius of gyration: 25.92 Å; chains: 1; bounding box: 68×41×62 Å